Protein AF-0000000078276112 (afdb_homodimer)

Radius of gyration: 24.27 Å; Cα contacts (8 Å, |Δi|>4): 255; chains: 2; bounding box: 55×69×76 Å

Foldseek 3Di:
DPDPPPPPVVVVVVVVVVVVCCPVVVVLVPQDPVRNPPDQVPPDCCVNPVPVVVVVVVVVVVVVPDDDPDPVDDDDDPVVVDVVPDCLVVDDFPDAQVDTPDPDCPVVNVVQVVVFVVVCVVVVHDPVVDGDDPPDPDDVVVVVVVCVVPHDPPDDDDADDVVVVRD/DPDPPPPPVVVVVVVVVVVVCCPVVVVVVPQDPVRNPPDQVPPDCCVNPVPVVVVVVVVVVVVVPDDDPDPVDDDDDPVVVDVVPDCLVVDDFPDAQVDTPDPDCPVVNVVQVVVFVVVCVVVVHDPVVDGDDPPDPDDVVVVVVVCVVPHDPPDDDDADDVVVVRD

Secondary structure (DSSP, 8-state):
----GGGHHHHHHHHHHHHHHHHHHHHHHTS-HHHHHHHTTTS-HHHH-HHHHHHHHHHHHHHHT-----TT--PPPHHHHHHHTSGGGG----EETTEESSS--HHHHHHHHHHHHHHHHHTT--TTT-------SSHHHHHHHHHHHH--TT-------GGGT--/----GGGHHHHHHHHHHHHHHHHHHHHHTTS-HHHHHHHHTTS-HHHH-HHHHHHHHHHHHHHHT-----TT--PPPHHHHHHHTSGGGG----EETTEESSS--HHHHHHHHHHHHHHHHHTT--TTT-------SSHHHHHHHHHHHH--TT-------GGGT--

Nearest PDB structures (foldseek):
  8gkw-assembly1_B-2  TM=9.459E-01  e=9.663E-11  Homo sapiens
  1ls3-assembly1_D  TM=9.308E-01  e=9.663E-11  Oryctolagus cuniculus
  1ls3-assembly1_C  TM=9.435E-01  e=1.930E-10  Oryctolagus cuniculus
  8tqf-assembly1_A  TM=9.498E-01  e=3.853E-10  Glycine max
  8fju-assembly1_A  TM=9.420E-01  e=3.596E-10  Homo sapiens

InterPro domains:
  IPR015421 Pyridoxal phosphate-dependent transferase, major domain [G3DSA:3.40.640.10] (74-167)
  IPR015424 Pyridoxal phosphate-dependent transferase [SSF53383] (40-167)
  IPR039429 Serine hydroxymethyltransferase-like domain [PF00464] (45-166)
  IPR049943 Serine hydroxymethyltransferase-like [PTHR11680] (31-166)

pLDDT: mean 76.02, std 24.15, range [20.78, 98.62]

Structure (mmCIF, N/CA/C/O backbone):
data_AF-0000000078276112-model_v1
#
loop_
_entity.id
_entity.type
_entity.pdbx_description
1 polymer 'Serine hydroxymethyltransferase 1, mitochondrial'
#
loop_
_atom_site.group_PDB
_atom_site.id
_atom_site.type_symbol
_atom_site.label_atom_id
_atom_site.label_alt_id
_atom_site.label_comp_id
_atom_site.label_asym_id
_atom_site.label_entity_id
_atom_site.label_seq_id
_atom_site.pdbx_PDB_ins_code
_atom_site.Cartn_x
_atom_site.Cartn_y
_atom_site.Cartn_z
_atom_site.occupancy
_atom_site.B_iso_or_equiv
_atom_site.auth_seq_id
_atom_site.auth_comp_id
_atom_site.auth_asym_id
_atom_site.auth_atom_id
_atom_site.pdbx_PDB_model_num
ATOM 1 N N . MET A 1 1 ? 29.484 -45.875 11.367 1 21.7 1 MET A N 1
ATOM 2 C CA . MET A 1 1 ? 29.781 -45.125 10.156 1 21.7 1 MET A CA 1
ATOM 3 C C . MET A 1 1 ? 28.516 -44.562 9.523 1 21.7 1 MET A C 1
ATOM 5 O O . MET A 1 1 ? 27.797 -45.281 8.82 1 21.7 1 MET A O 1
ATOM 9 N N . ILE A 1 2 ? 27.672 -43.844 10.188 1 29.14 2 ILE A N 1
ATOM 10 C CA . ILE A 1 2 ? 26.359 -43.344 9.75 1 29.14 2 ILE A CA 1
ATOM 11 C C . ILE A 1 2 ? 26.531 -42.438 8.531 1 29.14 2 ILE A C 1
ATOM 13 O O . ILE A 1 2 ? 27.328 -41.5 8.562 1 29.14 2 ILE A O 1
ATOM 17 N N . LYS A 1 3 ? 26.156 -42.844 7.219 1 24.75 3 LYS A N 1
ATOM 18 C CA . LYS A 1 3 ? 26.359 -42.281 5.887 1 24.75 3 LYS A CA 1
ATOM 19 C C . LYS A 1 3 ? 25.781 -40.875 5.789 1 24.75 3 LYS A C 1
ATOM 21 O O . LYS A 1 3 ? 24.625 -40.656 6.145 1 24.75 3 LYS A O 1
ATOM 26 N N . ALA A 1 4 ? 26.531 -39.75 5.805 1 24.75 4 ALA A N 1
ATOM 27 C CA . ALA A 1 4 ? 26.469 -38.312 5.645 1 24.75 4 ALA A CA 1
ATOM 28 C C . ALA A 1 4 ? 25.844 -37.938 4.309 1 24.75 4 ALA A C 1
ATOM 30 O O . ALA A 1 4 ? 25.969 -36.812 3.85 1 24.75 4 ALA A O 1
ATOM 31 N N . ARG A 1 5 ? 25.219 -38.812 3.453 1 25.84 5 ARG A N 1
ATOM 32 C CA . ARG A 1 5 ? 24.938 -38.5 2.051 1 25.84 5 ARG A CA 1
ATOM 33 C C . ARG A 1 5 ? 23.844 -37.469 1.917 1 25.84 5 ARG A C 1
ATOM 35 O O . ARG A 1 5 ? 23.547 -37 0.812 1 25.84 5 ARG A O 1
ATOM 42 N N . ALA A 1 6 ? 22.906 -37.312 2.84 1 29.59 6 ALA A N 1
ATOM 43 C CA . ALA A 1 6 ? 21.688 -36.688 2.369 1 29.59 6 ALA A CA 1
ATOM 44 C C . ALA A 1 6 ? 21.891 -35.156 2.197 1 29.59 6 ALA A C 1
ATOM 46 O O . ALA A 1 6 ? 20.953 -34.438 1.868 1 29.59 6 ALA A O 1
ATOM 47 N N . GLY A 1 7 ? 23.016 -34.594 2.514 1 29.75 7 GLY A N 1
ATOM 48 C CA . GLY A 1 7 ? 23.172 -33.125 2.555 1 29.75 7 GLY A CA 1
ATOM 49 C C . GLY A 1 7 ? 23.172 -32.5 1.181 1 29.75 7 GLY A C 1
ATOM 50 O O . GLY A 1 7 ? 23.078 -31.281 1.059 1 29.75 7 GLY A O 1
ATOM 51 N N . ALA A 1 8 ? 23.672 -33.125 0.104 1 32.59 8 ALA A N 1
ATOM 52 C CA . ALA A 1 8 ? 24.047 -32.5 -1.158 1 32.59 8 ALA A CA 1
ATOM 53 C C . ALA A 1 8 ? 22.797 -32.125 -1.956 1 32.59 8 ALA A C 1
ATOM 55 O O . ALA A 1 8 ? 22.828 -31.156 -2.736 1 32.59 8 ALA A O 1
ATOM 56 N N . ARG A 1 9 ? 21.703 -32.844 -1.895 1 35.16 9 ARG A N 1
ATOM 57 C CA . ARG A 1 9 ? 20.609 -32.625 -2.852 1 35.16 9 ARG A CA 1
ATOM 58 C C . ARG A 1 9 ? 19.891 -31.312 -2.564 1 35.16 9 ARG A C 1
ATOM 60 O O . ARG A 1 9 ? 19.188 -30.781 -3.428 1 35.16 9 ARG A O 1
ATOM 67 N N . GLN A 1 10 ? 19.922 -30.844 -1.329 1 34.09 10 GLN A N 1
ATOM 68 C CA . GLN A 1 10 ? 19.094 -29.672 -1.074 1 34.09 10 GLN A CA 1
ATOM 69 C C . GLN A 1 10 ? 19.75 -28.406 -1.633 1 34.09 10 GLN A C 1
ATOM 71 O O . GLN A 1 10 ? 19.047 -27.453 -1.987 1 34.09 10 GLN A O 1
ATOM 76 N N . VAL A 1 11 ? 21.109 -28.359 -1.733 1 34.84 11 VAL A N 1
ATOM 77 C CA . VAL A 1 11 ? 21.75 -27.172 -2.258 1 34.84 11 VAL A CA 1
ATOM 78 C C . VAL A 1 11 ? 21.484 -27.047 -3.758 1 34.84 11 VAL A C 1
ATOM 80 O O . VAL A 1 11 ? 21.453 -25.953 -4.309 1 34.84 11 VAL A O 1
ATOM 83 N N . ASN A 1 12 ? 21.375 -28.188 -4.527 1 32.25 12 ASN A N 1
ATOM 84 C CA . ASN A 1 12 ? 21.25 -28.094 -5.977 1 32.25 12 ASN A CA 1
ATOM 85 C C . ASN A 1 12 ? 19.906 -27.516 -6.395 1 32.25 12 ASN A C 1
ATOM 87 O O . ASN A 1 12 ? 19.797 -26.891 -7.453 1 32.25 12 ASN A O 1
ATOM 91 N N . LYS A 1 13 ? 18.844 -27.766 -5.637 1 34.28 13 LYS A N 1
ATOM 92 C CA . LYS A 1 13 ? 17.516 -27.266 -6.031 1 34.28 13 LYS A CA 1
ATOM 93 C C . LYS A 1 13 ? 17.438 -25.75 -5.887 1 34.28 13 LYS A C 1
ATOM 95 O O . LYS A 1 13 ? 16.641 -25.109 -6.566 1 34.28 13 LYS A O 1
ATOM 100 N N . ALA A 1 14 ? 18.125 -25.156 -4.957 1 33.88 14 ALA A N 1
ATOM 101 C CA . ALA A 1 14 ? 18.141 -23.688 -4.867 1 33.88 14 ALA A CA 1
ATOM 102 C C . ALA A 1 14 ? 18.875 -23.078 -6.055 1 33.88 14 ALA A C 1
ATOM 104 O O . ALA A 1 14 ? 18.484 -22.016 -6.539 1 33.88 14 ALA A O 1
ATOM 105 N N . TYR A 1 15 ? 19.938 -23.703 -6.613 1 32.06 15 TYR A N 1
ATOM 106 C CA . TYR A 1 15 ? 20.672 -23.203 -7.766 1 32.06 15 TYR A CA 1
ATOM 107 C C . TYR A 1 15 ? 19.797 -23.203 -9.016 1 32.06 15 TYR A C 1
ATOM 109 O O . TYR A 1 15 ? 19.969 -22.375 -9.906 1 32.06 15 TYR A O 1
ATOM 117 N N . ASN A 1 16 ? 18.938 -24.203 -9.211 1 32.03 16 ASN A N 1
ATOM 118 C CA . ASN A 1 16 ? 18.125 -24.25 -10.422 1 32.03 16 ASN A CA 1
ATOM 119 C C . ASN A 1 16 ? 17.062 -23.156 -10.43 1 32.03 16 ASN A C 1
ATOM 121 O O . ASN A 1 16 ? 16.547 -22.797 -11.492 1 32.03 16 ASN A O 1
ATOM 125 N N . ALA A 1 17 ? 16.547 -22.734 -9.312 1 34.19 17 ALA A N 1
ATOM 126 C CA . ALA A 1 17 ? 15.641 -21.594 -9.289 1 34.19 17 ALA A CA 1
ATOM 127 C C . ALA A 1 17 ? 16.328 -20.328 -9.789 1 34.19 17 ALA A C 1
ATOM 129 O O . ALA A 1 17 ? 15.688 -19.469 -10.406 1 34.19 17 ALA A O 1
ATOM 130 N N . LEU A 1 18 ? 17.594 -20.188 -9.641 1 34.81 18 LEU A N 1
ATOM 131 C CA . LEU A 1 18 ? 18.328 -19.062 -10.227 1 34.81 18 LEU A CA 1
ATOM 132 C C . LEU A 1 18 ? 18.422 -19.203 -11.742 1 34.81 18 LEU A C 1
ATOM 134 O O . LEU A 1 18 ? 18.594 -18.219 -12.453 1 34.81 18 LEU A O 1
ATOM 138 N N . LYS A 1 19 ? 18.375 -20.422 -12.344 1 34.62 19 LYS A N 1
ATOM 139 C CA . LYS A 1 19 ? 18.438 -20.562 -13.797 1 34.62 19 LYS A CA 1
ATOM 140 C C . LYS A 1 19 ? 17.188 -19.969 -14.461 1 34.62 19 LYS A C 1
ATOM 142 O O . LYS A 1 19 ? 17.219 -19.625 -15.641 1 34.62 19 LYS A O 1
ATOM 147 N N . CYS A 1 20 ? 16.062 -20.109 -13.844 1 33.12 20 CYS A N 1
ATOM 148 C CA . CYS A 1 20 ? 14.922 -19.5 -14.508 1 33.12 20 CYS A CA 1
ATOM 149 C C . CYS A 1 20 ? 15.078 -17.984 -14.609 1 33.12 20 CYS A C 1
ATOM 151 O O . CYS A 1 20 ? 14.57 -17.375 -15.547 1 33.12 20 CYS A O 1
ATOM 153 N N . SER A 1 21 ? 15.688 -17.375 -13.617 1 35.97 21 SER A N 1
ATOM 154 C CA . SER A 1 21 ? 15.852 -15.938 -13.766 1 35.97 21 SER A CA 1
ATOM 155 C C . SER A 1 21 ? 16.859 -15.602 -14.859 1 35.97 21 SER A C 1
ATOM 157 O O . SER A 1 21 ? 16.797 -14.523 -15.461 1 35.97 21 SER A O 1
ATOM 159 N N . THR A 1 22 ? 17.75 -16.594 -15.219 1 32.41 22 THR A N 1
ATOM 160 C CA . THR A 1 22 ? 18.781 -16.266 -16.203 1 32.41 22 THR A CA 1
ATOM 161 C C . THR A 1 22 ? 18.219 -16.297 -17.609 1 32.41 22 THR A C 1
ATOM 163 O O . THR A 1 22 ? 18.625 -15.516 -18.469 1 32.41 22 THR A O 1
ATOM 166 N N . ARG A 1 23 ? 17.406 -17.328 -18 1 32.44 23 ARG A N 1
ATOM 167 C CA . ARG A 1 23 ? 17.078 -17.359 -19.422 1 32.44 23 ARG A CA 1
ATOM 168 C C . ARG A 1 23 ? 16.219 -16.172 -19.828 1 32.44 23 ARG A C 1
ATOM 170 O O . ARG A 1 23 ? 16.406 -15.578 -20.891 1 32.44 23 ARG A O 1
ATOM 177 N N . ARG A 1 24 ? 15.031 -16.016 -19.156 1 32.38 24 ARG A N 1
ATOM 178 C CA . ARG A 1 24 ? 14.242 -14.875 -19.625 1 32.38 24 ARG A CA 1
ATOM 179 C C . ARG A 1 24 ? 14.875 -13.555 -19.203 1 32.38 24 ARG A C 1
ATOM 181 O O . ARG A 1 24 ? 14.492 -12.492 -19.688 1 32.38 24 ARG A O 1
ATOM 188 N N . TYR A 1 25 ? 15.672 -13.547 -18.203 1 32.66 25 TYR A N 1
ATOM 189 C CA . TYR A 1 25 ? 16.484 -12.359 -17.969 1 32.66 25 TYR A CA 1
ATOM 190 C C . TYR A 1 25 ? 17.547 -12.18 -19.047 1 32.66 25 TYR A C 1
ATOM 192 O O . TYR A 1 25 ? 18.125 -11.102 -19.172 1 32.66 25 TYR A O 1
ATOM 200 N N . GLN A 1 26 ? 18.031 -13.227 -19.656 1 32.34 26 GLN A N 1
ATOM 201 C CA . GLN A 1 26 ? 18.984 -13.047 -20.734 1 32.34 26 GLN A CA 1
ATOM 202 C C . GLN A 1 26 ? 18.391 -12.219 -21.875 1 32.34 26 GLN A C 1
ATOM 204 O O . GLN A 1 26 ? 19.078 -11.422 -22.5 1 32.34 26 GLN A O 1
ATOM 209 N N . SER A 1 27 ? 17.141 -12.633 -22.344 1 33.88 27 SER A N 1
ATOM 210 C CA . SER A 1 27 ? 16.688 -11.883 -23.516 1 33.88 27 SER A CA 1
ATOM 211 C C . SER A 1 27 ? 16.469 -10.414 -23.172 1 33.88 27 SER A C 1
ATOM 213 O O . SER A 1 27 ? 16.641 -9.539 -24.016 1 33.88 27 SER A O 1
ATOM 215 N N . SER A 1 28 ? 15.859 -10.133 -21.938 1 35.22 28 SER A N 1
ATOM 216 C CA . SER A 1 28 ? 15.695 -8.703 -21.703 1 35.22 28 SER A CA 1
ATOM 217 C C . SER A 1 28 ? 17.016 -8.031 -21.359 1 35.22 28 SER A C 1
ATOM 219 O O . SER A 1 28 ? 17.094 -6.805 -21.281 1 35.22 28 SER A O 1
ATOM 221 N N . MET A 1 29 ? 17.984 -8.789 -21.016 1 35.31 29 MET A N 1
ATOM 222 C CA . MET A 1 29 ? 19.281 -8.172 -20.781 1 35.31 29 MET A CA 1
ATOM 223 C C . MET A 1 29 ? 19.859 -7.617 -22.062 1 35.31 29 MET A C 1
ATOM 225 O O . MET A 1 29 ? 20.906 -6.957 -22.047 1 35.31 29 MET A O 1
ATOM 229 N N . SER A 1 30 ? 19.562 -8.273 -23.125 1 36.41 30 SER A N 1
ATOM 230 C CA . SER A 1 30 ? 20.203 -7.754 -24.328 1 36.41 30 SER A CA 1
ATOM 231 C C . SER A 1 30 ? 19.625 -6.402 -24.719 1 36.41 30 SER A C 1
ATOM 233 O O . SER A 1 30 ? 19.891 -5.898 -25.812 1 36.41 30 SER A O 1
ATOM 235 N N . ALA A 1 31 ? 18.547 -6.027 -24.125 1 38 31 ALA A N 1
ATOM 236 C CA . ALA A 1 31 ? 18.125 -4.695 -24.562 1 38 31 ALA A CA 1
ATOM 237 C C . ALA A 1 31 ? 19.188 -3.65 -24.188 1 38 31 ALA A C 1
ATOM 239 O O . ALA A 1 31 ? 19.812 -3.742 -23.141 1 38 31 ALA A O 1
ATOM 240 N N . THR A 1 32 ? 19.766 -3.031 -25.109 1 43.72 32 THR A N 1
ATOM 241 C CA . THR A 1 32 ? 20.703 -1.935 -24.891 1 43.72 32 THR A CA 1
ATOM 242 C C . THR A 1 32 ? 20.203 -0.997 -23.797 1 43.72 32 THR A C 1
ATOM 244 O O . THR A 1 32 ? 18.984 -0.903 -23.562 1 43.72 32 THR A O 1
ATOM 247 N N . PRO A 1 33 ? 21.016 -0.518 -22.875 1 44.03 33 PRO A N 1
ATOM 248 C CA . PRO A 1 33 ? 20.609 0.461 -21.859 1 44.03 33 PRO A CA 1
ATOM 249 C C . PRO A 1 33 ? 19.531 1.412 -22.359 1 44.03 33 PRO A C 1
ATOM 251 O O . PRO A 1 33 ? 18.656 1.814 -21.594 1 44.03 33 PRO A O 1
ATOM 254 N N . LYS A 1 34 ? 19.719 1.8 -23.562 1 47.78 34 LYS A N 1
ATOM 255 C CA . LYS A 1 34 ? 18.781 2.742 -24.172 1 47.78 34 LYS A CA 1
ATOM 256 C C . LYS A 1 34 ? 17.406 2.117 -24.344 1 47.78 34 LYS A C 1
ATOM 258 O O . LYS A 1 34 ? 16.375 2.797 -24.188 1 47.78 34 LYS A O 1
ATOM 263 N N . GLN A 1 35 ? 17.344 0.959 -24.797 1 45.78 35 GLN A N 1
ATOM 264 C CA . GLN A 1 35 ? 16.109 0.235 -25.078 1 45.78 35 GLN A CA 1
ATOM 265 C C . GLN A 1 35 ? 15.383 -0.151 -23.797 1 45.78 35 GLN A C 1
ATOM 267 O O . GLN A 1 35 ? 14.156 -0.172 -23.75 1 45.78 35 GLN A O 1
ATOM 272 N N . LEU A 1 36 ? 16.062 -0.733 -22.859 1 48.41 36 LEU A N 1
ATOM 273 C CA . LEU A 1 36 ? 15.508 -1.045 -21.547 1 48.41 36 LEU A CA 1
ATOM 274 C C . LEU A 1 36 ? 14.82 0.174 -20.938 1 48.41 36 LEU A C 1
ATOM 276 O O . LEU A 1 36 ? 13.805 0.043 -20.266 1 48.41 36 LEU A O 1
ATOM 280 N N . GLU A 1 37 ? 15.539 1.415 -21.094 1 52.47 37 GLU A N 1
ATOM 281 C CA . GLU A 1 37 ? 15.094 2.658 -20.469 1 52.47 37 GLU A CA 1
ATOM 282 C C . GLU A 1 37 ? 13.773 3.135 -21.062 1 52.47 37 GLU A C 1
ATOM 284 O O . GLU A 1 37 ? 12.883 3.57 -20.328 1 52.47 37 GLU A O 1
ATOM 289 N N . GLU A 1 38 ? 13.797 3.191 -22.469 1 57.91 38 GLU A N 1
ATOM 290 C CA . GLU A 1 38 ? 12.75 4.004 -23.078 1 57.91 38 GLU A CA 1
ATOM 291 C C . GLU A 1 38 ? 11.383 3.342 -22.922 1 57.91 38 GLU A C 1
ATOM 293 O O . GLU A 1 38 ? 10.375 4.023 -22.734 1 57.91 38 GLU A O 1
ATOM 298 N N . GLY A 1 39 ? 11.312 1.94 -22.734 1 68.44 39 GLY A N 1
ATOM 299 C CA . GLY A 1 39 ? 9.938 1.47 -22.828 1 68.44 39 GLY A CA 1
ATOM 300 C C . GLY A 1 39 ? 9.43 0.836 -21.547 1 68.44 39 GLY A C 1
ATOM 301 O O . GLY A 1 39 ? 8.367 1.205 -21.047 1 68.44 39 GLY A O 1
ATOM 302 N N . LEU A 1 40 ? 10.258 0.152 -20.828 1 74.25 40 LEU A N 1
ATOM 303 C CA . LEU A 1 40 ? 9.773 -0.635 -19.703 1 74.25 40 LEU A CA 1
ATOM 304 C C . LEU A 1 40 ? 9.422 0.266 -18.531 1 74.25 40 LEU A C 1
ATOM 306 O O . LEU A 1 40 ? 8.398 0.061 -17.875 1 74.25 40 LEU A O 1
ATOM 310 N N . LEU A 1 41 ? 10.195 1.279 -18.375 1 84.81 41 LEU A N 1
ATOM 311 C CA . LEU A 1 41 ? 9.984 2.135 -17.219 1 84.81 41 LEU A CA 1
ATOM 312 C C . LEU A 1 41 ? 8.977 3.238 -17.531 1 84.81 41 LEU A C 1
ATOM 314 O O . LEU A 1 41 ? 8.352 3.789 -16.625 1 84.81 41 LEU A O 1
ATOM 318 N N . THR A 1 42 ? 8.797 3.398 -18.844 1 90 42 THR A N 1
ATOM 319 C CA . THR A 1 42 ? 8.023 4.59 -19.172 1 90 42 THR A CA 1
ATOM 320 C C . THR A 1 42 ? 6.695 4.211 -19.828 1 90 42 THR A C 1
ATOM 322 O O . THR A 1 42 ? 5.789 5.039 -19.922 1 90 42 THR A O 1
ATOM 325 N N . ASN A 1 43 ? 6.57 2.982 -20.219 1 93.5 43 ASN A N 1
ATOM 326 C CA . ASN A 1 43 ? 5.332 2.564 -20.875 1 93.5 43 ASN A CA 1
ATOM 327 C C . ASN A 1 43 ? 4.148 2.615 -19.906 1 93.5 43 ASN A C 1
ATOM 329 O O . ASN A 1 43 ? 4.281 2.254 -18.734 1 93.5 43 ASN A O 1
ATOM 333 N N . PRO A 1 44 ? 3.037 3.123 -20.484 1 95.94 44 PRO A N 1
ATOM 334 C CA . PRO A 1 44 ? 1.83 3.029 -19.656 1 95.94 44 PRO A CA 1
ATOM 335 C C . PRO A 1 44 ? 1.389 1.589 -19.422 1 95.94 44 PRO A C 1
ATOM 337 O O . PRO A 1 44 ? 1.798 0.684 -20.156 1 95.94 44 PRO A O 1
ATOM 340 N N . LEU A 1 45 ? 0.566 1.408 -18.438 1 96.44 45 LEU A N 1
ATOM 341 C CA . LEU A 1 45 ? 0.114 0.083 -18.031 1 96.44 45 LEU A CA 1
ATOM 342 C C . LEU A 1 45 ? -0.579 -0.635 -19.188 1 96.44 45 LEU A C 1
ATOM 344 O O . LEU A 1 45 ? -0.353 -1.827 -19.406 1 96.44 45 LEU A O 1
ATOM 348 N N . GLU A 1 46 ? -1.414 0.097 -19.938 1 97.5 46 GLU A N 1
ATOM 349 C CA . GLU A 1 46 ? -2.17 -0.479 -21.047 1 97.5 46 GLU A CA 1
ATOM 350 C C . GLU A 1 46 ? -1.243 -1.157 -22.047 1 97.5 46 GLU A C 1
ATOM 352 O O . GLU A 1 46 ? -1.572 -2.215 -22.594 1 97.5 46 GLU A O 1
ATOM 357 N N . LYS A 1 47 ? -0.111 -0.56 -22.25 1 96.19 47 LYS A N 1
ATOM 358 C CA . LYS A 1 47 ? 0.854 -1.087 -23.203 1 96.19 47 LYS A CA 1
ATOM 359 C C . LYS A 1 47 ? 1.763 -2.127 -22.562 1 96.19 47 LYS A C 1
ATOM 361 O O . LYS A 1 47 ? 2.035 -3.176 -23.156 1 96.19 47 LYS A O 1
ATOM 366 N N . GLU A 1 48 ? 2.24 -1.903 -21.344 1 95.12 48 GLU A N 1
ATOM 367 C CA . GLU A 1 48 ? 3.219 -2.748 -20.656 1 95.12 48 GLU A CA 1
ATOM 368 C C . GLU A 1 48 ? 2.594 -4.066 -20.219 1 95.12 48 GLU A C 1
ATOM 370 O O . GLU A 1 48 ? 3.234 -5.117 -20.281 1 95.12 48 GLU A O 1
ATOM 375 N N . ASP A 1 49 ? 1.406 -4.004 -19.75 1 96.5 49 ASP A N 1
ATOM 376 C CA . ASP A 1 49 ? 0.694 -5.16 -19.219 1 96.5 49 ASP A CA 1
ATOM 377 C C . ASP A 1 49 ? -0.805 -5.059 -19.484 1 96.5 49 ASP A C 1
ATOM 379 O O . ASP A 1 49 ? -1.587 -4.77 -18.578 1 96.5 49 ASP A O 1
ATOM 383 N N . PRO A 1 50 ? -1.211 -5.41 -20.672 1 97.88 50 PRO A N 1
ATOM 384 C CA . PRO A 1 50 ? -2.617 -5.273 -21.047 1 97.88 50 PRO A CA 1
ATOM 385 C C . PRO A 1 50 ? -3.545 -6.16 -20.219 1 97.88 50 PRO A C 1
ATOM 387 O O . PRO A 1 50 ? -4.707 -5.809 -20 1 97.88 50 PRO A O 1
ATOM 390 N N . GLU A 1 51 ? -3.061 -7.258 -19.75 1 98.12 51 GLU A N 1
ATOM 391 C CA . GLU A 1 51 ? -3.895 -8.156 -18.953 1 98.12 51 GLU A CA 1
ATOM 392 C C . GLU A 1 51 ? -4.285 -7.516 -17.625 1 98.12 51 GLU A C 1
ATOM 394 O O . GLU A 1 51 ? -5.465 -7.48 -17.266 1 98.12 51 GLU A O 1
ATOM 399 N N . ILE A 1 52 ? -3.277 -6.984 -16.938 1 98 52 ILE A N 1
ATOM 400 C CA . ILE A 1 52 ? -3.564 -6.293 -15.688 1 98 52 ILE A CA 1
ATOM 401 C C . ILE A 1 52 ? -4.406 -5.047 -15.969 1 98 52 ILE A C 1
ATOM 403 O O . ILE A 1 52 ? -5.332 -4.738 -15.219 1 98 52 ILE A O 1
ATOM 407 N N . PHE A 1 53 ? -4.086 -4.379 -17.047 1 98.25 53 PHE A N 1
ATOM 408 C CA . PHE A 1 53 ? -4.859 -3.201 -17.422 1 98.25 53 PHE A CA 1
ATOM 409 C C . PHE A 1 53 ? -6.332 -3.553 -17.609 1 98.25 53 PHE A C 1
ATOM 411 O O . PHE A 1 53 ? -7.207 -2.854 -17.094 1 98.25 53 PHE A O 1
ATOM 418 N N . ASN A 1 54 ? -6.566 -4.621 -18.25 1 98.62 54 ASN A N 1
ATOM 419 C CA . ASN A 1 54 ? -7.941 -5.047 -18.5 1 98.62 54 ASN A CA 1
ATOM 420 C C . ASN A 1 54 ? -8.648 -5.43 -17.203 1 98.62 54 ASN A C 1
ATOM 422 O O . ASN A 1 54 ? -9.828 -5.133 -17.031 1 98.62 54 ASN A O 1
ATOM 426 N N . ILE A 1 55 ? -7.996 -6.094 -16.344 1 98.5 55 ILE A N 1
ATOM 427 C CA . ILE A 1 55 ? -8.562 -6.453 -15.047 1 98.5 55 ILE A CA 1
ATOM 428 C C . ILE A 1 55 ? -8.992 -5.195 -14.305 1 98.5 55 ILE A C 1
ATOM 430 O O . ILE A 1 55 ? -10.102 -5.133 -13.766 1 98.5 55 ILE A O 1
ATOM 434 N N . ILE A 1 56 ? -8.133 -4.223 -14.297 1 97.81 56 ILE A N 1
ATOM 435 C CA . ILE A 1 56 ? -8.414 -2.973 -13.602 1 97.81 56 ILE A CA 1
ATOM 436 C C . ILE A 1 56 ? -9.609 -2.279 -14.242 1 97.81 56 ILE A C 1
ATOM 438 O O . ILE A 1 56 ? -10.484 -1.759 -13.547 1 97.81 56 ILE A O 1
ATOM 442 N N . GLU A 1 57 ? -9.656 -2.299 -15.562 1 98 57 GLU A N 1
ATOM 443 C CA . GLU A 1 57 ? -10.766 -1.663 -16.266 1 98 57 GLU A CA 1
ATOM 444 C C . GLU A 1 57 ? -12.086 -2.363 -15.953 1 98 57 GLU A C 1
ATOM 446 O O . GLU A 1 57 ? -13.125 -1.714 -15.828 1 98 57 GLU A O 1
ATOM 451 N N . HIS A 1 58 ? -12.055 -3.592 -15.875 1 97.88 58 HIS A N 1
ATOM 452 C CA . HIS A 1 58 ? -13.266 -4.324 -15.531 1 97.88 58 HIS A CA 1
ATOM 453 C C . HIS A 1 58 ? -13.703 -4.035 -14.094 1 97.88 58 HIS A C 1
ATOM 455 O O . HIS A 1 58 ? -14.898 -3.93 -13.812 1 97.88 58 HIS A O 1
ATOM 461 N N . GLU A 1 59 ? -12.75 -3.951 -13.188 1 96.06 59 GLU A N 1
ATOM 462 C CA . GLU A 1 59 ? -13.078 -3.57 -11.82 1 96.06 59 GLU A CA 1
ATOM 463 C C . GLU A 1 59 ? -13.656 -2.158 -11.766 1 96.06 59 GLU A C 1
ATOM 465 O O . GLU A 1 59 ? -14.594 -1.894 -11.008 1 96.06 59 GLU A O 1
ATOM 470 N N . LYS A 1 60 ? -13.062 -1.284 -12.562 1 95.31 60 LYS A N 1
ATOM 471 C CA . LYS A 1 60 ? -13.594 0.073 -12.656 1 95.31 60 LYS A CA 1
ATOM 472 C C . LYS A 1 60 ? -15.055 0.062 -13.094 1 95.31 60 LYS A C 1
ATOM 474 O O . LYS A 1 60 ? -15.891 0.748 -12.508 1 95.31 60 LYS A O 1
ATOM 479 N N . LYS A 1 61 ? -15.305 -0.711 -14.086 1 95.81 61 LYS A N 1
ATOM 480 C CA . LYS A 1 61 ? -16.672 -0.832 -14.586 1 95.81 61 LYS A CA 1
ATOM 481 C C . LYS A 1 61 ? -17.609 -1.395 -13.516 1 95.81 61 LYS A C 1
ATOM 483 O O . LYS A 1 61 ? -18.719 -0.894 -13.328 1 95.81 61 LYS A O 1
ATOM 488 N N . ARG A 1 62 ? -17.156 -2.379 -12.852 1 94.19 62 ARG A N 1
ATOM 489 C CA . ARG A 1 62 ? -17.969 -2.975 -11.797 1 94.19 62 ARG A CA 1
ATOM 490 C C . ARG A 1 62 ? -18.312 -1.944 -10.727 1 94.19 62 ARG A C 1
ATOM 492 O O . ARG A 1 62 ? -19.469 -1.851 -10.297 1 94.19 62 ARG A O 1
ATOM 499 N N . GLN A 1 63 ? -17.297 -1.206 -10.32 1 91.06 63 GLN A N 1
ATOM 500 C CA . GLN A 1 63 ? -17.516 -0.209 -9.281 1 91.06 63 GLN A CA 1
ATOM 501 C C . GLN A 1 63 ? -18.453 0.89 -9.75 1 91.06 63 GLN A C 1
ATOM 503 O O . GLN A 1 63 ? -19.297 1.377 -8.984 1 91.06 63 GLN A O 1
ATOM 508 N N . LEU A 1 64 ? -18.391 1.24 -10.992 1 89.81 64 LEU A N 1
ATOM 509 C CA . LEU A 1 64 ? -19.234 2.291 -11.555 1 89.81 64 LEU A CA 1
ATOM 510 C C . LEU A 1 64 ? -20.672 1.816 -11.688 1 89.81 64 LEU A C 1
ATOM 512 O O . LEU A 1 64 ? -21.609 2.605 -11.523 1 89.81 64 LEU A O 1
ATOM 516 N N . GLU A 1 65 ? -20.797 0.57 -11.844 1 91.94 65 GLU A N 1
ATOM 517 C CA . GLU A 1 65 ? -22.125 0.039 -12.133 1 91.94 65 GLU A CA 1
ATOM 518 C C . GLU A 1 65 ? -22.719 -0.662 -10.906 1 91.94 65 GLU A C 1
ATOM 520 O O . GLU A 1 65 ? -23.672 -1.433 -11.031 1 91.94 65 GLU A O 1
ATOM 525 N N . SER A 1 66 ? -22.062 -0.467 -9.812 1 88.31 66 SER A N 1
ATOM 526 C CA . SER A 1 66 ? -22.562 -1.105 -8.594 1 88.31 66 SER A CA 1
ATOM 527 C C . SER A 1 66 ? -22.641 -0.111 -7.441 1 88.31 66 SER A C 1
ATOM 529 O O . SER A 1 66 ? -21.953 0.916 -7.453 1 88.31 66 SER A O 1
ATOM 531 N N . ILE A 1 67 ? -23.578 -0.38 -6.598 1 83.12 67 ILE A N 1
ATOM 532 C CA . ILE A 1 67 ? -23.641 0.342 -5.332 1 83.12 67 ILE A CA 1
ATOM 533 C C . ILE A 1 67 ? -23.062 -0.52 -4.215 1 83.12 67 ILE A C 1
ATOM 535 O O . ILE A 1 67 ? -23.516 -1.643 -3.986 1 83.12 67 ILE A O 1
ATOM 539 N N . VAL A 1 68 ? -22 -0.049 -3.764 1 77.44 68 VAL A N 1
ATOM 540 C CA . VAL A 1 68 ? -21.344 -0.79 -2.693 1 77.44 68 VAL A CA 1
ATOM 541 C C . VAL A 1 68 ? -21.969 -0.42 -1.349 1 77.44 68 VAL A C 1
ATOM 543 O O . VAL A 1 68 ? -22.016 0.756 -0.983 1 77.44 68 VAL A O 1
ATOM 546 N N . LEU A 1 69 ? -22.391 -1.416 -0.618 1 79.38 69 LEU A N 1
ATOM 547 C CA . LEU A 1 69 ? -23.094 -1.17 0.64 1 79.38 69 LEU A CA 1
ATOM 548 C C . LEU A 1 69 ? -22.25 -1.615 1.827 1 79.38 69 LEU A C 1
ATOM 550 O O . LEU A 1 69 ? -22.75 -1.724 2.947 1 79.38 69 LEU A O 1
ATOM 554 N N . ILE A 1 70 ? -21.031 -1.921 1.513 1 73.81 70 ILE A N 1
ATOM 555 C CA . ILE A 1 70 ? -20.125 -2.256 2.604 1 73.81 70 ILE A CA 1
ATOM 556 C C . ILE A 1 70 ? -19.672 -0.98 3.305 1 73.81 70 ILE A C 1
ATOM 558 O O . ILE A 1 70 ? -19.031 -0.122 2.691 1 73.81 70 ILE A O 1
ATOM 562 N N . ALA A 1 71 ? -19.984 -0.817 4.594 1 71.81 71 ALA A N 1
ATOM 563 C CA . ALA A 1 71 ? -19.781 0.414 5.355 1 71.81 71 ALA A CA 1
ATOM 564 C C . ALA A 1 71 ? -18.312 0.801 5.402 1 71.81 71 ALA A C 1
ATOM 566 O O . ALA A 1 71 ? -17.969 1.987 5.418 1 71.81 71 ALA A O 1
ATOM 567 N N . SER A 1 72 ? -17.422 -0.221 5.367 1 69.19 72 SER A N 1
ATOM 568 C CA . SER A 1 72 ? -16 0.064 5.535 1 69.19 72 SER A CA 1
ATOM 569 C C . SER A 1 72 ? -15.336 0.387 4.199 1 69.19 72 SER A C 1
ATOM 571 O O . SER A 1 72 ? -14.156 0.743 4.152 1 69.19 72 SER A O 1
ATOM 573 N N . GLU A 1 73 ? -16.109 0.287 3.137 1 76.81 73 GLU A N 1
ATOM 574 C CA . GLU A 1 73 ? -15.555 0.58 1.821 1 76.81 73 GLU A CA 1
ATOM 575 C C . GLU A 1 73 ? -16.125 1.875 1.253 1 76.81 73 GLU A C 1
ATOM 577 O O . GLU A 1 73 ? -17.328 2.15 1.402 1 76.81 73 GLU A O 1
ATOM 582 N N . ASN A 1 74 ? -15.188 2.748 0.863 1 76.69 74 ASN A N 1
ATOM 583 C CA . ASN A 1 74 ? -15.586 3.963 0.162 1 76.69 74 ASN A CA 1
ATOM 584 C C . ASN A 1 74 ? -14.695 4.23 -1.048 1 76.69 74 ASN A C 1
ATOM 586 O O . ASN A 1 74 ? -13.586 3.699 -1.139 1 76.69 74 ASN A O 1
ATOM 590 N N . TYR A 1 75 ? -15.32 4.953 -2.031 1 83.5 75 TYR A N 1
ATOM 591 C CA . TYR A 1 75 ? -14.516 5.375 -3.176 1 83.5 75 TYR A CA 1
ATOM 592 C C . TYR A 1 75 ? -13.578 6.508 -2.795 1 83.5 75 TYR A C 1
ATOM 594 O O . TYR A 1 75 ? -13.969 7.441 -2.09 1 83.5 75 TYR A O 1
ATOM 602 N N . THR A 1 76 ? -12.43 6.234 -3.176 1 87.62 76 THR A N 1
ATOM 603 C CA . THR A 1 76 ? -11.492 7.316 -2.896 1 87.62 76 THR A CA 1
ATOM 604 C C . THR A 1 76 ? -11.484 8.328 -4.035 1 87.62 76 THR A C 1
ATOM 606 O O . THR A 1 76 ? -12.125 8.125 -5.066 1 87.62 76 THR A O 1
ATOM 609 N N . SER A 1 77 ? -10.852 9.5 -3.832 1 91.44 77 SER A N 1
ATOM 610 C CA . SER A 1 77 ? -10.797 10.594 -4.797 1 91.44 77 SER A CA 1
ATOM 611 C C . SER A 1 77 ? -9.672 10.383 -5.805 1 91.44 77 SER A C 1
ATOM 613 O O . SER A 1 77 ? -8.742 9.617 -5.555 1 91.44 77 SER A O 1
ATOM 615 N N . LYS A 1 78 ? -9.805 10.969 -6.914 1 92.75 78 LYS A N 1
ATOM 616 C CA . LYS A 1 78 ? -8.75 10.984 -7.918 1 92.75 78 LYS A CA 1
ATOM 617 C C . LYS A 1 78 ? -7.434 11.477 -7.324 1 92.75 78 LYS A C 1
ATOM 619 O O . LYS A 1 78 ? -6.367 10.93 -7.617 1 92.75 78 LYS A O 1
ATOM 624 N N . ALA A 1 79 ? -7.484 12.477 -6.512 1 95.25 79 ALA A N 1
ATOM 625 C CA . ALA A 1 79 ? -6.293 13.039 -5.875 1 95.25 79 ALA A CA 1
ATOM 626 C C . ALA A 1 79 ? -5.57 11.984 -5.039 1 95.25 79 ALA A C 1
ATOM 628 O O . ALA A 1 79 ? -4.34 11.883 -5.09 1 95.25 79 ALA A O 1
ATOM 629 N N . VAL A 1 80 ? -6.332 11.18 -4.316 1 94.69 80 VAL A N 1
ATOM 630 C CA . VAL A 1 80 ? -5.746 10.141 -3.475 1 94.69 80 VAL A CA 1
ATOM 631 C C . VAL A 1 80 ? -5.098 9.07 -4.348 1 94.69 80 VAL A C 1
ATOM 633 O O . VAL A 1 80 ? -3.984 8.617 -4.066 1 94.69 80 VAL A O 1
ATOM 636 N N . MET A 1 81 ? -5.723 8.727 -5.402 1 94.5 81 MET A N 1
ATOM 637 C CA . MET A 1 81 ? -5.172 7.719 -6.305 1 94.5 81 MET A CA 1
ATOM 638 C C . MET A 1 81 ? -3.877 8.211 -6.945 1 94.5 81 MET A C 1
ATOM 640 O O . MET A 1 81 ? -2.926 7.445 -7.102 1 94.5 81 MET A O 1
ATOM 644 N N . GLN A 1 82 ? -3.883 9.5 -7.27 1 95.75 82 GLN A N 1
ATOM 645 C CA . GLN A 1 82 ? -2.674 10.086 -7.84 1 95.75 82 GLN A CA 1
ATOM 646 C C . GLN A 1 82 ? -1.533 10.086 -6.824 1 95.75 82 GLN A C 1
ATOM 648 O O . GLN A 1 82 ? -0.381 9.828 -7.18 1 95.75 82 GLN A O 1
ATOM 653 N N . ALA A 1 83 ? -1.844 10.359 -5.598 1 96.38 83 ALA A N 1
ATOM 654 C CA . ALA A 1 83 ? -0.822 10.352 -4.555 1 96.38 83 ALA A CA 1
ATOM 655 C C . ALA A 1 83 ? -0.281 8.938 -4.332 1 96.38 83 ALA A C 1
ATOM 657 O O . ALA A 1 83 ? 0.928 8.75 -4.188 1 96.38 83 ALA A O 1
ATOM 658 N N . LEU A 1 84 ? -1.181 7.961 -4.391 1 94.25 84 LEU A N 1
ATOM 659 C CA . LEU A 1 84 ? -0.8 6.57 -4.18 1 94.25 84 LEU A CA 1
ATOM 660 C C . LEU A 1 84 ? 0.093 6.07 -5.312 1 94.25 84 LEU A C 1
ATOM 662 O O . LEU A 1 84 ? 1.04 5.316 -5.074 1 94.25 84 LEU A O 1
ATOM 666 N N . GLY A 1 85 ? -0.232 6.43 -6.453 1 94.62 85 GLY A N 1
ATOM 667 C CA . GLY A 1 85 ? 0.542 6.004 -7.609 1 94.62 85 GLY A CA 1
ATOM 668 C C . GLY A 1 85 ? 1.686 6.941 -7.941 1 94.62 85 GLY A C 1
ATOM 669 O O . GLY A 1 85 ? 2.031 7.121 -9.109 1 94.62 85 GLY A O 1
ATOM 670 N N . SER A 1 86 ? 2.287 7.59 -6.961 1 94.88 86 SER A N 1
ATOM 671 C CA . SER A 1 86 ? 3.35 8.562 -7.18 1 94.88 86 SER A CA 1
ATOM 672 C C . SER A 1 86 ? 4.719 7.973 -6.863 1 94.88 86 SER A C 1
ATOM 674 O O . SER A 1 86 ? 4.816 6.836 -6.391 1 94.88 86 SER A O 1
ATOM 676 N N . VAL A 1 87 ? 5.742 8.797 -7.074 1 93.75 87 VAL A N 1
ATOM 677 C CA . VAL A 1 87 ? 7.133 8.398 -6.895 1 93.75 87 VAL A CA 1
ATOM 678 C C . VAL A 1 87 ? 7.418 8.156 -5.414 1 93.75 87 VAL A C 1
ATOM 680 O O . VAL A 1 87 ? 8.461 7.598 -5.059 1 93.75 87 VAL A O 1
ATOM 683 N N . MET A 1 88 ? 6.508 8.5 -4.559 1 93.19 88 MET A N 1
ATOM 684 C CA . MET A 1 88 ? 6.703 8.289 -3.125 1 93.19 88 MET A CA 1
ATOM 685 C C . MET A 1 88 ? 6.84 6.805 -2.811 1 93.19 88 MET A C 1
ATOM 687 O O . MET A 1 88 ? 7.422 6.434 -1.791 1 93.19 88 MET A O 1
ATOM 691 N N . GLN A 1 89 ? 6.352 5.988 -3.717 1 89.19 89 GLN A N 1
ATOM 692 C CA . GLN A 1 89 ? 6.367 4.547 -3.51 1 89.19 89 GLN A CA 1
ATOM 693 C C . GLN A 1 89 ? 7.77 3.975 -3.709 1 89.19 89 GLN A C 1
ATOM 695 O O . GLN A 1 89 ? 8.047 2.84 -3.318 1 89.19 89 GLN A O 1
ATOM 700 N N . ASN A 1 90 ?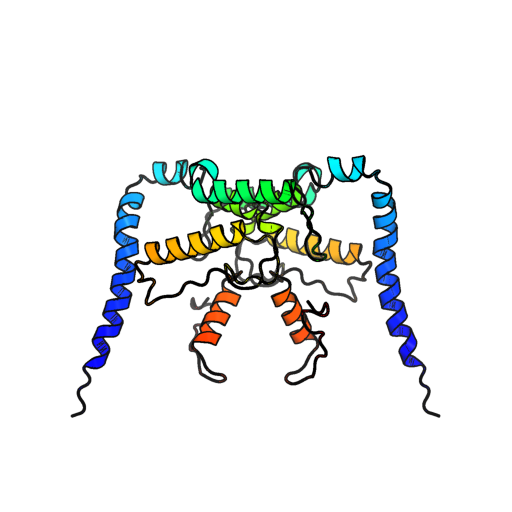 8.625 4.738 -4.277 1 88.25 90 ASN A N 1
ATOM 701 C CA . ASN A 1 90 ? 9.969 4.262 -4.586 1 88.25 90 ASN A CA 1
ATOM 702 C C . ASN A 1 90 ? 10.875 4.293 -3.352 1 88.25 90 ASN A C 1
ATOM 704 O O . ASN A 1 90 ? 11.977 3.744 -3.371 1 88.25 90 ASN A O 1
ATOM 708 N N . LYS A 1 91 ? 10.398 4.887 -2.287 1 86.81 91 LYS A N 1
ATOM 709 C CA . LYS A 1 91 ? 11.258 5.109 -1.127 1 86.81 91 LYS A CA 1
ATOM 710 C C . LYS A 1 91 ? 10.852 4.215 0.04 1 86.81 91 LYS A C 1
ATOM 712 O O . LYS A 1 91 ? 9.656 4.07 0.334 1 86.81 91 LYS A O 1
ATOM 717 N N . TYR A 1 92 ? 11.844 3.559 0.544 1 80.81 92 TYR A N 1
ATOM 718 C CA . TYR A 1 92 ? 11.703 2.863 1.818 1 80.81 92 TYR A CA 1
ATOM 719 C C . TYR A 1 92 ? 12.078 3.775 2.98 1 80.81 92 TYR A C 1
ATOM 721 O O . TYR A 1 92 ? 13.219 4.23 3.076 1 80.81 92 TYR A O 1
ATOM 729 N N . SER A 1 93 ? 11.102 4.035 3.801 1 86.25 93 SER A N 1
ATOM 730 C CA . SER A 1 93 ? 11.328 5.012 4.859 1 86.25 93 SER A CA 1
ATOM 731 C C . SER A 1 93 ? 11.148 4.383 6.238 1 86.25 93 SER A C 1
ATOM 733 O O . SER A 1 93 ? 10.102 4.539 6.871 1 86.25 93 SER A O 1
ATOM 735 N N . GLU A 1 94 ? 12.164 3.701 6.695 1 84.31 94 GLU A N 1
ATOM 736 C CA . GLU A 1 94 ? 12.148 3.117 8.031 1 84.31 94 GLU A CA 1
ATOM 737 C C . GLU A 1 94 ? 12.555 4.141 9.086 1 84.31 94 GLU A C 1
ATOM 739 O O . GLU A 1 94 ? 13.445 4.961 8.859 1 84.31 94 GLU A O 1
ATOM 744 N N . GLY A 1 95 ? 11.867 3.98 10.219 1 88.38 95 GLY A N 1
ATOM 745 C CA . GLY A 1 95 ? 12.094 4.965 11.258 1 88.38 95 GLY A CA 1
ATOM 746 C C . GLY A 1 95 ? 11.062 6.078 11.266 1 88.38 95 GLY A C 1
ATOM 747 O O . GLY A 1 95 ? 10.086 6.027 10.523 1 88.38 95 GLY A O 1
ATOM 748 N N . TYR A 1 96 ? 11.32 7.051 12.156 1 91.81 96 TYR A N 1
ATOM 749 C CA . TYR A 1 96 ? 10.414 8.188 12.266 1 91.81 96 TYR A CA 1
ATOM 750 C C . TYR A 1 96 ? 10.984 9.414 11.555 1 91.81 96 TYR A C 1
ATOM 752 O O . TYR A 1 96 ? 12.18 9.461 11.25 1 91.81 96 TYR A O 1
ATOM 760 N N . PRO A 1 97 ? 10.062 10.352 11.211 1 94.25 97 PRO A N 1
ATOM 761 C CA . PRO A 1 97 ? 10.57 11.562 10.555 1 94.25 97 PRO A CA 1
ATOM 762 C C . PRO A 1 97 ? 11.766 12.172 11.289 1 94.25 97 PRO A C 1
ATOM 764 O O . PRO A 1 97 ? 11.75 12.273 12.516 1 94.25 97 PRO A O 1
ATOM 767 N N . ASN A 1 98 ? 12.773 12.5 10.547 1 92.94 98 ASN A N 1
ATOM 768 C CA . ASN A 1 98 ? 14.016 13.102 11.031 1 92.94 98 ASN A CA 1
ATOM 769 C C . ASN A 1 98 ? 14.891 12.078 11.75 1 92.94 98 ASN A C 1
ATOM 771 O O . ASN A 1 98 ? 15.891 12.438 12.375 1 92.94 98 ASN A O 1
ATOM 775 N N . ALA A 1 99 ? 14.516 10.844 11.789 1 91.44 99 ALA A N 1
ATOM 776 C CA . ALA A 1 99 ? 15.289 9.75 12.375 1 91.44 99 ALA A CA 1
ATOM 777 C C . ALA A 1 99 ? 15.172 8.477 11.531 1 91.44 99 ALA A C 1
ATOM 779 O O . ALA A 1 99 ? 14.852 7.41 12.047 1 91.44 99 ALA A O 1
ATOM 780 N N . ARG A 1 100 ? 15.453 8.719 10.312 1 89.81 100 ARG A N 1
ATOM 781 C CA . ARG A 1 100 ? 15.336 7.625 9.359 1 89.81 100 ARG A CA 1
ATOM 782 C C . ARG A 1 100 ? 16.625 6.812 9.289 1 89.81 100 ARG A C 1
ATOM 784 O O . ARG A 1 100 ? 17.719 7.355 9.484 1 89.81 100 ARG A O 1
ATOM 791 N N . TYR A 1 101 ? 16.438 5.625 8.891 1 81.12 101 TYR A N 1
ATOM 792 C CA . TYR A 1 101 ? 17.578 4.742 8.758 1 81.12 101 TYR A CA 1
ATOM 793 C C . TYR A 1 101 ? 18.281 4.945 7.418 1 81.12 101 TYR A C 1
ATOM 795 O O . TYR A 1 101 ? 19.469 4.68 7.281 1 81.12 101 TYR A O 1
ATOM 803 N N . TYR A 1 102 ? 17.5 5.383 6.504 1 81 102 TYR A N 1
ATOM 804 C CA . TYR A 1 102 ? 18.031 5.598 5.16 1 81 102 TYR A CA 1
ATOM 805 C C . TYR A 1 102 ? 18 7.078 4.789 1 81 102 TYR A C 1
ATOM 807 O O . TYR A 1 102 ? 17.172 7.836 5.312 1 81 102 TYR A O 1
ATOM 815 N N . ALA A 1 103 ? 18.891 7.406 3.859 1 84.88 103 ALA A N 1
ATOM 816 C CA . ALA A 1 103 ? 18.938 8.797 3.404 1 84.88 103 ALA A CA 1
ATOM 817 C C . ALA A 1 103 ? 17.844 9.078 2.373 1 84.88 103 ALA A C 1
ATOM 819 O O . ALA A 1 103 ? 17.188 8.156 1.896 1 84.88 103 ALA A O 1
ATOM 820 N N . GLY A 1 104 ? 17.609 10.375 2.105 1 88.69 104 GLY A N 1
ATOM 821 C CA . GLY A 1 104 ? 16.734 10.789 1.019 1 88.69 104 GLY A CA 1
ATOM 822 C C . GLY A 1 104 ? 15.273 10.805 1.406 1 88.69 104 GLY A C 1
ATOM 823 O O . GLY A 1 104 ? 14.398 10.578 0.565 1 88.69 104 GLY A O 1
ATOM 824 N N . ASN A 1 105 ? 15.07 11.055 2.674 1 93.38 105 ASN A N 1
ATOM 825 C CA . ASN A 1 105 ? 13.688 10.969 3.131 1 93.38 105 ASN A CA 1
ATOM 826 C C . ASN A 1 105 ? 13.117 12.352 3.455 1 93.38 105 ASN A C 1
ATOM 828 O O . ASN A 1 105 ? 12.086 12.453 4.113 1 93.38 105 ASN A O 1
ATOM 832 N N . GLU A 1 106 ? 13.758 13.383 2.996 1 95 106 GLU A N 1
ATOM 833 C CA . GLU A 1 106 ? 13.359 14.734 3.385 1 95 106 GLU A CA 1
ATOM 834 C C . GLU A 1 106 ? 11.914 15.016 2.996 1 95 106 GLU A C 1
ATOM 836 O O . GLU A 1 106 ? 11.148 15.578 3.783 1 95 106 GLU A O 1
ATOM 841 N N . TRP A 1 107 ? 11.508 14.656 1.849 1 96.5 107 TRP A N 1
ATOM 842 C CA . TRP A 1 107 ? 10.164 14.984 1.39 1 96.5 107 TRP A CA 1
ATOM 843 C C . TRP A 1 107 ? 9.148 13.969 1.911 1 96.5 107 TRP A C 1
ATOM 845 O O . TRP A 1 107 ? 7.988 14.312 2.156 1 96.5 107 TRP A O 1
ATOM 855 N N . ILE A 1 108 ? 9.578 12.734 2.104 1 95.69 108 ILE A N 1
ATOM 856 C CA . ILE A 1 108 ? 8.719 11.758 2.766 1 95.69 108 ILE A CA 1
ATOM 857 C C . ILE A 1 108 ? 8.414 12.211 4.191 1 95.69 108 ILE A C 1
ATOM 859 O O . ILE A 1 108 ? 7.273 12.125 4.648 1 95.69 108 ILE A O 1
ATOM 863 N N . ASP A 1 109 ? 9.422 12.703 4.844 1 97.25 109 ASP A N 1
ATOM 864 C CA . ASP A 1 109 ? 9.242 13.227 6.195 1 97.25 109 ASP A CA 1
ATOM 865 C C . ASP A 1 109 ? 8.234 14.375 6.211 1 97.25 109 ASP A C 1
ATOM 867 O O . ASP A 1 109 ? 7.371 14.445 7.09 1 97.25 109 ASP A O 1
ATOM 871 N N . LYS A 1 110 ? 8.391 15.242 5.215 1 97.81 110 LYS A N 1
ATOM 872 C CA . LYS A 1 110 ? 7.477 16.375 5.141 1 97.81 110 LYS A CA 1
ATOM 873 C C . LYS A 1 110 ? 6.039 15.906 4.934 1 97.81 110 LYS A C 1
ATOM 875 O O . LYS A 1 110 ? 5.109 16.469 5.523 1 97.81 110 LYS A O 1
ATOM 880 N N . SER A 1 111 ? 5.863 14.93 4.121 1 97.56 111 SER A N 1
ATOM 881 C CA . SER A 1 111 ? 4.531 14.375 3.898 1 97.56 111 SER A CA 1
ATOM 882 C C . SER A 1 111 ? 3.965 13.766 5.176 1 97.56 111 SER A C 1
ATOM 884 O O . SER A 1 111 ? 2.791 13.961 5.496 1 97.56 111 SER A O 1
ATOM 886 N N . GLU A 1 112 ? 4.809 12.961 5.863 1 96.88 112 GLU A N 1
ATOM 887 C CA . GLU A 1 112 ? 4.371 12.312 7.094 1 96.88 112 GLU A CA 1
ATOM 888 C C . GLU A 1 112 ? 4.031 13.336 8.172 1 96.88 112 GLU A C 1
ATOM 890 O O . GLU A 1 112 ? 2.988 13.234 8.82 1 96.88 112 GLU A O 1
ATOM 895 N N . LEU A 1 113 ? 4.832 14.305 8.344 1 97.44 113 LEU A N 1
ATOM 896 C CA . LEU A 1 113 ? 4.605 15.344 9.344 1 97.44 113 LEU A CA 1
ATOM 897 C C . LEU A 1 113 ? 3.352 16.141 9.016 1 97.44 113 LEU A C 1
ATOM 899 O O . LEU A 1 113 ? 2.592 16.516 9.914 1 97.44 113 LEU A O 1
ATOM 903 N N . LEU A 1 114 ? 3.203 16.422 7.715 1 97.56 114 LEU A N 1
ATOM 904 C CA . LEU A 1 114 ? 1.999 17.125 7.289 1 97.56 114 LEU A CA 1
ATOM 905 C C . LEU A 1 114 ? 0.749 16.328 7.629 1 97.56 114 LEU A C 1
ATOM 907 O O . LEU A 1 114 ? -0.235 16.875 8.125 1 97.56 114 LEU A O 1
ATOM 911 N N . CYS A 1 115 ? 0.779 15.055 7.371 1 97.19 115 CYS A N 1
ATOM 912 C CA . CYS A 1 115 ? -0.347 14.18 7.672 1 97.19 115 CYS A CA 1
ATOM 913 C C . CYS A 1 115 ? -0.639 14.164 9.172 1 97.19 115 CYS A C 1
ATOM 915 O O . CYS A 1 115 ? -1.799 14.227 9.578 1 97.19 115 CYS A O 1
ATOM 917 N N . GLN A 1 116 ? 0.397 14.047 9.945 1 96.31 116 GLN A N 1
ATOM 918 C CA . GLN A 1 116 ? 0.237 14.055 11.398 1 96.31 116 GLN A CA 1
ATOM 919 C C . GLN A 1 116 ? -0.412 15.352 11.875 1 96.31 116 GLN A C 1
ATOM 921 O O . GLN A 1 116 ? -1.354 15.328 12.664 1 96.31 116 GLN A O 1
ATOM 926 N N . LYS A 1 117 ? 0.098 16.438 11.352 1 97.38 117 LYS A N 1
ATOM 927 C CA . LYS A 1 117 ? -0.444 17.75 11.719 1 97.38 117 LYS A CA 1
ATOM 928 C C . LYS A 1 117 ? -1.924 17.844 11.352 1 97.38 117 LYS A C 1
ATOM 930 O O . LYS A 1 117 ? -2.74 18.266 12.18 1 97.38 117 LYS A O 1
ATOM 935 N N . ARG A 1 118 ? -2.264 17.406 10.172 1 96.56 118 ARG A N 1
ATOM 936 C CA . ARG A 1 118 ? -3.641 17.5 9.703 1 96.56 118 ARG A CA 1
ATOM 937 C C . ARG A 1 118 ? -4.559 16.578 10.484 1 96.56 118 ARG A C 1
ATOM 939 O O . ARG A 1 118 ? -5.727 16.891 10.719 1 96.56 118 ARG A O 1
ATOM 946 N N . ALA A 1 119 ? -4.012 15.453 10.844 1 95.88 119 ALA A N 1
ATOM 947 C CA . ALA A 1 119 ? -4.801 14.523 11.648 1 95.88 119 ALA A CA 1
ATOM 948 C C . ALA A 1 119 ? -5.137 15.133 13.008 1 95.88 119 ALA A C 1
ATOM 950 O O . ALA A 1 119 ? -6.277 15.047 13.469 1 95.88 119 ALA A O 1
ATOM 951 N N . LEU A 1 120 ? -4.148 15.695 13.656 1 95.81 120 LEU A N 1
ATOM 952 C CA . LEU A 1 120 ? -4.375 16.344 14.945 1 95.81 120 LEU A CA 1
ATOM 953 C C . LEU A 1 120 ? -5.418 17.453 14.812 1 95.81 120 LEU A C 1
ATOM 955 O O . LEU A 1 120 ? -6.32 17.562 15.648 1 95.81 120 LEU A O 1
ATOM 959 N N . GLU A 1 121 ? -5.301 18.234 13.758 1 95.31 121 GLU A N 1
ATOM 960 C CA . GLU A 1 121 ? -6.25 19.328 13.516 1 95.31 121 GLU A CA 1
ATOM 961 C C . GLU A 1 121 ? -7.652 18.781 13.25 1 95.31 121 GLU A C 1
ATOM 963 O O . GLU A 1 121 ? -8.633 19.281 13.805 1 95.31 121 GLU A O 1
ATOM 968 N N . CYS A 1 122 ? -7.758 17.766 12.445 1 93.81 122 CYS A N 1
ATOM 969 C CA . CYS A 1 122 ? -9.039 17.188 12.07 1 93.81 122 CYS A CA 1
ATOM 970 C C . CYS A 1 122 ? -9.789 16.672 13.297 1 93.81 122 CYS A C 1
ATOM 972 O O . CYS A 1 122 ? -11.008 16.828 13.398 1 93.81 122 CYS A O 1
ATOM 974 N N . PHE A 1 123 ? -9.023 16.125 14.211 1 94.56 123 PHE A N 1
ATOM 975 C CA . PHE A 1 123 ? -9.664 15.508 15.367 1 94.56 123 PHE A CA 1
ATOM 976 C C . PHE A 1 123 ? -9.633 16.453 16.562 1 94.56 123 PHE A C 1
ATOM 978 O O . PHE A 1 123 ? -10.062 16.078 17.656 1 94.56 123 PHE A O 1
ATOM 985 N N . GLY A 1 124 ? -9.133 17.609 16.391 1 95.5 124 GLY A N 1
ATOM 986 C CA . GLY A 1 124 ? -9.102 18.625 17.422 1 95.5 124 GLY A CA 1
ATOM 987 C C . GLY A 1 124 ? -8.266 18.219 18.625 1 95.5 124 GLY A C 1
ATOM 988 O O . GLY A 1 124 ? -8.672 18.422 19.766 1 95.5 124 GLY A O 1
ATOM 989 N N . LEU A 1 125 ? -7.188 17.625 18.375 1 94.44 125 LEU A N 1
ATOM 990 C CA . LEU A 1 125 ? -6.363 17.078 19.453 1 94.44 125 LEU A CA 1
ATOM 991 C C . LEU A 1 125 ? -5.148 17.969 19.703 1 94.44 125 LEU A C 1
ATOM 993 O O . LEU A 1 125 ? -4.559 18.5 18.75 1 94.44 125 LEU A O 1
ATOM 997 N N . ASP A 1 126 ? -4.832 18.094 20.953 1 96.06 126 ASP A N 1
ATOM 998 C CA . ASP A 1 126 ? -3.67 18.859 21.391 1 96.06 126 ASP A CA 1
ATOM 999 C C . ASP A 1 126 ? -2.373 18.109 21.094 1 96.06 126 ASP A C 1
ATOM 1001 O O . ASP A 1 126 ? -2.141 17.016 21.625 1 96.06 126 ASP A O 1
ATOM 1005 N N . PRO A 1 127 ? -1.533 18.703 20.312 1 94.69 127 PRO A N 1
ATOM 1006 C CA . PRO A 1 127 ? -0.286 18.031 19.938 1 94.69 127 PRO A CA 1
ATOM 1007 C C . PRO A 1 127 ? 0.615 17.766 21.141 1 94.69 127 PRO A C 1
ATOM 1009 O O . PRO A 1 127 ? 1.514 16.922 21.062 1 94.69 127 PRO A O 1
ATOM 1012 N N . GLU A 1 128 ? 0.51 18.469 22.188 1 95.5 128 GLU A N 1
ATOM 1013 C CA . GLU A 1 128 ? 1.296 18.234 23.406 1 95.5 128 GLU A CA 1
ATOM 1014 C C . GLU A 1 128 ? 0.796 17.016 24.156 1 95.5 128 GLU A C 1
ATOM 1016 O O . GLU A 1 128 ? 1.511 16.453 25 1 95.5 128 GLU A O 1
ATOM 1021 N N . LYS A 1 129 ? -0.344 16.641 23.875 1 94.69 129 LYS A N 1
ATOM 1022 C CA . LYS A 1 129 ? -0.964 15.547 24.641 1 94.69 129 LYS A CA 1
ATOM 1023 C C . LYS A 1 129 ? -1.117 14.297 23.781 1 94.69 129 LYS A C 1
ATOM 1025 O O . LYS A 1 129 ? -1.196 13.188 24.297 1 94.69 129 LYS A O 1
ATOM 1030 N N . TRP A 1 130 ? -1.22 14.523 22.484 1 91.88 130 TRP A N 1
ATOM 1031 C CA . TRP A 1 130 ? -1.533 13.391 21.609 1 91.88 130 TRP A CA 1
ATOM 1032 C C . TRP A 1 130 ? -0.448 13.203 20.547 1 91.88 130 TRP A C 1
ATOM 1034 O O . TRP A 1 130 ? 0.087 14.18 20.031 1 91.88 130 TRP A O 1
ATOM 1044 N N . GLY A 1 131 ? -0.17 11.898 20.312 1 88.19 131 GLY A N 1
ATOM 1045 C CA . GLY A 1 131 ? 0.651 11.516 19.172 1 88.19 131 GLY A CA 1
ATOM 1046 C C . GLY A 1 131 ? -0.149 10.906 18.047 1 88.19 131 GLY A C 1
ATOM 1047 O O . GLY A 1 131 ? -1.275 10.453 18.25 1 88.19 131 GLY A O 1
ATOM 1048 N N . VAL A 1 132 ? 0.418 11.078 16.859 1 91.94 132 VAL A N 1
ATOM 1049 C CA . VAL A 1 132 ? -0.191 10.484 15.68 1 91.94 132 VAL A CA 1
ATOM 1050 C C . VAL A 1 132 ? 0.821 9.586 14.969 1 91.94 132 VAL A C 1
ATOM 1052 O O . VAL A 1 132 ? 1.954 10 14.711 1 91.94 132 VAL A O 1
ATOM 1055 N N . ASN A 1 133 ? 0.438 8.383 14.805 1 91.12 133 ASN A N 1
ATOM 1056 C CA . ASN A 1 133 ? 1.224 7.484 13.961 1 91.12 133 ASN A CA 1
ATOM 1057 C C . ASN A 1 133 ? 0.486 7.141 12.672 1 91.12 133 ASN A C 1
ATOM 1059 O O . ASN A 1 133 ? -0.607 6.57 12.703 1 91.12 133 ASN A O 1
ATOM 1063 N N . VAL A 1 134 ? 1.09 7.547 11.562 1 92 134 VAL A N 1
ATOM 1064 C CA . VAL A 1 134 ? 0.433 7.348 10.281 1 92 134 VAL A CA 1
ATOM 1065 C C . VAL A 1 134 ? 1.207 6.316 9.461 1 92 134 VAL A C 1
ATOM 1067 O O . VAL A 1 134 ? 1.146 6.32 8.227 1 92 134 VAL A O 1
ATOM 1070 N N . GLN A 1 135 ? 1.913 5.402 10.086 1 90.25 135 GLN A N 1
ATOM 1071 C CA . GLN A 1 135 ? 2.824 4.508 9.383 1 90.25 135 GLN A CA 1
ATOM 1072 C C . GLN A 1 135 ? 2.176 3.148 9.133 1 90.25 135 GLN A C 1
ATOM 1074 O O . GLN A 1 135 ? 2.707 2.33 8.383 1 90.25 135 GLN A O 1
ATOM 1079 N N . SER A 1 136 ? 1.017 2.93 9.773 1 87.69 136 SER A N 1
ATOM 1080 C CA . SER A 1 136 ? 0.36 1.646 9.555 1 87.69 136 SER A CA 1
ATOM 1081 C C . SER A 1 136 ? -0.067 1.483 8.102 1 87.69 136 SER A C 1
ATOM 1083 O O . SER A 1 136 ? -0.631 2.406 7.508 1 87.69 136 SER A O 1
ATOM 1085 N N . LEU A 1 137 ? 0.164 0.307 7.531 1 84.38 137 LEU A N 1
ATOM 1086 C CA . LEU A 1 137 ? -0.087 0.076 6.109 1 84.38 137 LEU A CA 1
ATOM 1087 C C . LEU A 1 137 ? -1.512 -0.416 5.883 1 84.38 137 LEU A C 1
ATOM 1089 O O . LEU A 1 137 ? -1.984 -0.461 4.746 1 84.38 137 LEU A O 1
ATOM 1093 N N . SER A 1 138 ? -2.164 -0.833 6.898 1 83.12 138 SER A N 1
ATOM 1094 C CA . SER A 1 138 ? -3.547 -1.295 6.832 1 83.12 138 SER A CA 1
ATOM 1095 C C . SER A 1 138 ? -4.199 -1.281 8.211 1 83.12 138 SER A C 1
ATOM 1097 O O . SER A 1 138 ? -3.564 -0.922 9.203 1 83.12 138 SER A O 1
ATOM 1099 N N . GLY A 1 139 ? -5.434 -1.639 8.18 1 79.12 139 GLY A N 1
ATOM 1100 C CA . GLY A 1 139 ? -6.18 -1.682 9.43 1 79.12 139 GLY A CA 1
ATOM 1101 C C . GLY A 1 139 ? -5.684 -2.75 10.383 1 79.12 139 GLY A C 1
ATOM 1102 O O . GLY A 1 139 ? -5.594 -2.52 11.586 1 79.12 139 GLY A O 1
ATOM 1103 N N . ALA A 1 140 ? -5.266 -3.805 9.828 1 77.38 140 ALA A N 1
ATOM 1104 C CA . ALA A 1 140 ? -4.855 -4.918 10.68 1 77.38 140 ALA A CA 1
ATOM 1105 C C . ALA A 1 140 ? -3.582 -4.578 11.453 1 77.38 140 ALA A C 1
ATOM 1107 O O . ALA A 1 140 ? -3.543 -4.699 12.68 1 77.38 140 ALA A O 1
ATOM 1108 N N . PRO A 1 141 ? -2.607 -4.125 10.711 1 82 141 PRO A N 1
ATOM 1109 C CA . PRO A 1 141 ? -1.427 -3.689 11.461 1 82 141 PRO A CA 1
ATOM 1110 C C . PRO A 1 141 ? -1.729 -2.543 12.422 1 82 141 PRO A C 1
ATOM 1112 O O . PRO A 1 141 ? -1.138 -2.467 13.5 1 82 141 PRO A O 1
ATOM 1115 N N . ALA A 1 142 ? -2.578 -1.672 12.039 1 86.12 142 ALA A N 1
ATOM 1116 C CA . ALA A 1 142 ? -2.945 -0.582 12.938 1 86.12 142 ALA A CA 1
ATOM 1117 C C . ALA A 1 142 ? -3.543 -1.119 14.234 1 86.12 142 ALA A C 1
ATOM 1119 O O . ALA A 1 142 ? -3.191 -0.661 15.32 1 86.12 142 ALA A O 1
ATOM 1120 N N . ASN A 1 143 ? -4.402 -2.1 14.156 1 83.56 143 ASN A N 1
ATOM 1121 C CA . ASN A 1 143 ? -4.973 -2.738 15.336 1 83.56 143 ASN A CA 1
ATOM 1122 C C . ASN A 1 143 ? -3.895 -3.369 16.219 1 83.56 143 ASN A C 1
ATOM 1124 O O . ASN A 1 143 ? -3.939 -3.254 17.438 1 83.56 143 ASN A O 1
ATOM 1128 N N . LEU A 1 144 ? -2.996 -3.939 15.531 1 82.62 144 LEU A N 1
ATOM 1129 C CA . LEU A 1 144 ? -1.924 -4.59 16.281 1 82.62 144 LEU A CA 1
ATOM 1130 C C . LEU A 1 144 ? -1.099 -3.566 17.047 1 82.62 144 LEU A C 1
ATOM 1132 O O . LEU A 1 144 ? -0.675 -3.826 18.172 1 82.62 144 LEU A O 1
ATOM 1136 N N . TYR A 1 145 ? -0.881 -2.465 16.391 1 85.06 145 TYR A N 1
ATOM 1137 C CA . TYR A 1 145 ? -0.164 -1.396 17.078 1 85.06 145 TYR A CA 1
ATOM 1138 C C . TYR A 1 145 ? -0.906 -0.962 18.328 1 85.06 145 TYR A C 1
ATOM 1140 O O . TYR A 1 145 ? -0.296 -0.778 19.391 1 85.06 145 TYR A O 1
ATOM 1148 N N . VAL A 1 146 ? -2.176 -0.823 18.156 1 86.12 146 VAL A N 1
ATOM 1149 C CA . VAL A 1 146 ? -3 -0.373 19.281 1 86.12 146 VAL A CA 1
ATOM 1150 C C . VAL A 1 146 ? -2.982 -1.421 20.391 1 86.12 146 VAL A C 1
ATOM 1152 O O . VAL A 1 146 ? -2.805 -1.088 21.562 1 86.12 146 VAL A O 1
ATOM 1155 N N . TYR A 1 147 ? -3.105 -2.662 19.984 1 85.88 147 TYR A N 1
ATOM 1156 C CA . TYR A 1 147 ? -3.051 -3.73 20.969 1 85.88 147 TYR A CA 1
ATOM 1157 C C . TYR A 1 147 ? -1.703 -3.744 21.688 1 85.88 147 TYR A C 1
ATOM 1159 O O . TYR A 1 147 ? -1.642 -3.898 22.906 1 85.88 147 TYR A O 1
ATOM 1167 N N . GLY A 1 148 ? -0.7 -3.602 20.891 1 84.75 148 GLY A N 1
ATOM 1168 C CA . GLY A 1 148 ? 0.635 -3.6 21.469 1 84.75 148 GLY A CA 1
ATOM 1169 C C . GLY A 1 148 ? 0.873 -2.443 22.422 1 84.75 148 GLY A C 1
ATOM 1170 O O . GLY A 1 148 ? 1.622 -2.576 23.391 1 84.75 148 GLY A O 1
ATOM 1171 N N . ALA A 1 149 ? 0.309 -1.398 22.172 1 83.56 149 ALA A N 1
ATOM 1172 C CA . ALA A 1 149 ? 0.507 -0.203 22.984 1 83.56 149 ALA A CA 1
ATOM 1173 C C . ALA A 1 149 ? -0.335 -0.26 24.25 1 83.56 149 ALA A C 1
ATOM 1175 O O . ALA A 1 149 ? 0.064 0.269 25.297 1 83.56 149 ALA A O 1
ATOM 1176 N N . LEU A 1 150 ? -1.497 -0.95 24.156 1 86 150 LEU A N 1
ATOM 1177 C CA . LEU A 1 150 ? -2.463 -0.81 25.234 1 86 150 LEU A CA 1
ATOM 1178 C C . LEU A 1 150 ? -2.543 -2.09 26.062 1 86 150 LEU A C 1
ATOM 1180 O O . LEU A 1 150 ? -2.971 -2.061 27.219 1 86 150 LEU A O 1
ATOM 1184 N N . MET A 1 151 ? -2.182 -3.154 25.406 1 88.75 151 MET A N 1
ATOM 1185 C CA . MET A 1 151 ? -2.428 -4.43 26.062 1 88.75 151 MET A CA 1
ATOM 1186 C C . MET A 1 151 ? -1.116 -5.113 26.438 1 88.75 151 MET A C 1
ATOM 1188 O O . MET A 1 151 ? -0.146 -5.059 25.688 1 88.75 151 MET A O 1
ATOM 1192 N N . LYS A 1 152 ? -1.132 -5.73 27.562 1 87.88 152 LYS A N 1
ATOM 1193 C CA . LYS A 1 152 ? -0.038 -6.617 27.953 1 87.88 152 LYS A CA 1
ATOM 1194 C C . LYS A 1 152 ? -0.288 -8.039 27.469 1 87.88 152 LYS A C 1
ATOM 1196 O O . LYS A 1 152 ? -1.427 -8.414 27.188 1 87.88 152 LYS A O 1
ATOM 1201 N N . PRO A 1 153 ? 0.838 -8.766 27.344 1 81.81 153 PRO A N 1
ATOM 1202 C CA . PRO A 1 153 ? 0.638 -10.164 26.969 1 81.81 153 PRO A CA 1
ATOM 1203 C C . PRO A 1 153 ? -0.37 -10.883 27.859 1 81.81 153 PRO A C 1
ATOM 1205 O O . PRO A 1 153 ? -0.365 -10.688 29.078 1 81.81 153 PRO A O 1
ATOM 1208 N N . HIS A 1 154 ? -1.302 -11.539 27.281 1 86.31 154 HIS A N 1
ATOM 1209 C CA . HIS A 1 154 ? -2.277 -12.414 27.922 1 86.31 154 HIS A CA 1
ATOM 1210 C C . HIS A 1 154 ? -3.469 -11.609 28.438 1 86.31 154 HIS A C 1
ATOM 1212 O O . HIS A 1 154 ? -4.383 -12.172 29.047 1 86.31 154 HIS A O 1
ATOM 1218 N N . GLU A 1 155 ? -3.404 -10.273 28.281 1 87.56 155 GLU A N 1
ATOM 1219 C CA . GLU A 1 155 ? -4.598 -9.5 28.609 1 87.56 155 GLU A CA 1
ATOM 1220 C C . GLU A 1 155 ? -5.754 -9.852 27.672 1 87.56 155 GLU A C 1
ATOM 1222 O O . GLU A 1 155 ? -5.535 -10.312 26.562 1 87.56 155 GLU A O 1
ATOM 1227 N N . ARG A 1 156 ? -6.996 -9.703 28.266 1 82.75 156 ARG A N 1
ATOM 1228 C CA . ARG A 1 156 ? -8.172 -10.148 27.531 1 82.75 156 ARG A CA 1
ATOM 1229 C C . ARG A 1 156 ? -8.805 -9 26.75 1 82.75 156 ARG A C 1
ATOM 1231 O O . ARG A 1 156 ? -8.836 -7.867 27.234 1 82.75 156 ARG A O 1
ATOM 1238 N N . LEU A 1 157 ? -9.125 -9.297 25.469 1 81.19 157 LEU A N 1
ATOM 1239 C CA . LEU A 1 157 ? -9.852 -8.375 24.594 1 81.19 157 LEU A CA 1
ATOM 1240 C C . LEU A 1 157 ? -11.219 -8.93 24.234 1 81.19 157 LEU A C 1
ATOM 1242 O O . LEU A 1 157 ? -11.352 -10.125 23.938 1 81.19 157 LEU A O 1
ATOM 1246 N N . MET A 1 158 ? -12.219 -8.078 24.469 1 80.5 158 MET A N 1
ATOM 1247 C CA . MET A 1 158 ? -13.562 -8.477 24.047 1 80.5 158 MET A CA 1
ATOM 1248 C C . MET A 1 158 ? -13.836 -8.023 22.609 1 80.5 158 MET A C 1
ATOM 1250 O O . MET A 1 158 ? -13.469 -6.906 22.234 1 80.5 158 MET A O 1
ATOM 1254 N N . GLY A 1 159 ? -14.07 -8.953 21.781 1 73.19 159 GLY A N 1
ATOM 1255 C CA . GLY A 1 159 ? -14.43 -8.586 20.422 1 73.19 159 GLY A CA 1
ATOM 1256 C C . GLY A 1 159 ? -15.68 -9.289 19.922 1 73.19 159 GLY A C 1
ATOM 1257 O O . GLY A 1 159 ? -16.062 -10.328 20.453 1 73.19 159 GLY A O 1
ATOM 1258 N N . LEU A 1 160 ? -16.391 -8.562 19.016 1 71.5 160 LEU A N 1
ATOM 1259 C CA . LEU A 1 160 ? -17.562 -9.164 18.391 1 71.5 160 LEU A CA 1
ATOM 1260 C C . LEU A 1 160 ? -17.156 -10.102 17.266 1 71.5 160 LEU A C 1
ATOM 1262 O O . LEU A 1 160 ? -16.109 -9.906 16.625 1 71.5 160 LEU A O 1
ATOM 1266 N N . ASP A 1 161 ? -17.969 -11.156 17.156 1 67.94 161 ASP A N 1
ATOM 1267 C CA . ASP A 1 161 ? -17.781 -12.031 16 1 67.94 161 ASP A CA 1
ATOM 1268 C C . ASP A 1 161 ? -18.031 -11.273 14.695 1 67.94 161 ASP A C 1
ATOM 1270 O O . ASP A 1 161 ? -18.75 -10.281 14.672 1 67.94 161 ASP A O 1
ATOM 1274 N N . LEU A 1 162 ? -17.266 -11.664 13.656 1 64.06 162 LEU A N 1
ATOM 1275 C CA . LEU A 1 162 ? -17.297 -11 12.352 1 64.06 162 LEU A CA 1
ATOM 1276 C C . LEU A 1 162 ? -18.734 -10.766 11.898 1 64.06 162 LEU A C 1
ATOM 1278 O O . LEU A 1 162 ? -19.094 -9.664 11.477 1 64.06 162 LEU A O 1
ATOM 1282 N N . PRO A 1 163 ? -19.469 -11.805 12.023 1 62.84 163 PRO A N 1
ATOM 1283 C CA . PRO A 1 163 ? -20.828 -11.594 11.531 1 62.84 163 PRO A CA 1
ATOM 1284 C C . PRO A 1 163 ? -21.609 -10.578 12.367 1 62.84 163 PRO A C 1
ATOM 1286 O O . PRO A 1 163 ? -22.641 -10.062 11.922 1 62.84 163 PRO A O 1
ATOM 1289 N N . HIS A 1 164 ? -21.094 -10.375 13.43 1 62.28 164 HIS A N 1
ATOM 1290 C CA . HIS A 1 164 ? -21.828 -9.477 14.305 1 62.28 164 HIS A CA 1
ATOM 1291 C C . HIS A 1 164 ? -21.281 -8.055 14.211 1 62.28 164 H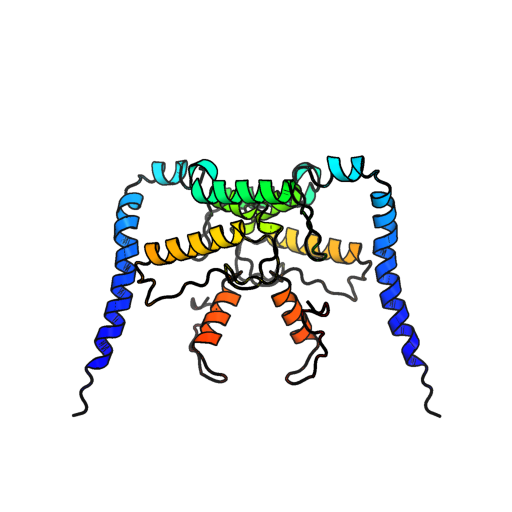IS A C 1
ATOM 1293 O O . HIS A 1 164 ? -21.625 -7.199 15.039 1 62.28 164 HIS A O 1
ATOM 1299 N N . GLY A 1 165 ? -20.609 -7.73 13.328 1 54.88 165 GLY A N 1
ATOM 1300 C CA . GLY A 1 165 ? -20.141 -6.375 13.094 1 54.88 165 GLY A CA 1
ATOM 1301 C C . GLY A 1 165 ? -18.75 -6.125 13.648 1 54.88 165 GLY A C 1
ATOM 1302 O O . GLY A 1 165 ? -18.297 -4.98 13.719 1 54.88 165 GLY A O 1
ATOM 1303 N N . GLY A 1 166 ? -18.125 -7.055 14.172 1 51.31 166 GLY A N 1
ATOM 1304 C CA . GLY A 1 166 ? -16.828 -6.875 14.805 1 51.31 166 GLY A CA 1
ATOM 1305 C C . GLY A 1 166 ? -15.68 -6.836 13.805 1 51.31 166 GLY A C 1
ATOM 1306 O O . GLY A 1 166 ? -14.945 -7.812 13.656 1 51.31 166 GLY A O 1
ATOM 1307 N N . GLN A 1 167 ? -15.93 -6.207 12.812 1 49.75 167 GLN A N 1
ATOM 1308 C CA . GLN A 1 167 ? -14.773 -6.203 11.914 1 49.75 167 GLN A CA 1
ATOM 1309 C C . GLN A 1 167 ? -13.781 -5.113 12.305 1 49.75 167 GLN A C 1
ATOM 1311 O O . GLN A 1 167 ? -14.164 -4.09 12.875 1 49.75 167 GLN A O 1
ATOM 1316 N N . MET B 1 1 ? -18.406 4.484 52.125 1 20.78 1 MET B N 1
ATOM 1317 C CA . MET B 1 1 ? -19.047 5.23 51.031 1 20.78 1 MET B CA 1
ATOM 1318 C C . MET B 1 1 ? -18.016 5.637 50 1 20.78 1 MET B C 1
ATOM 1320 O O . MET B 1 1 ? -17.297 6.621 50.156 1 20.78 1 MET B O 1
ATOM 1324 N N . ILE B 1 2 ? -17.234 4.805 49.406 1 27.61 2 ILE B N 1
ATOM 1325 C CA . ILE B 1 2 ? -16.109 5.078 48.531 1 27.61 2 ILE B CA 1
ATOM 1326 C C . ILE B 1 2 ? -16.609 5.828 47.281 1 27.61 2 ILE B C 1
ATOM 1328 O O . ILE B 1 2 ? -17.562 5.402 46.625 1 27.61 2 ILE B O 1
ATOM 1332 N N . LYS B 1 3 ? -16.281 7.238 47.062 1 23.84 3 LYS B N 1
ATOM 1333 C CA . LYS B 1 3 ? -16.766 8.219 46.094 1 23.84 3 LYS B CA 1
ATOM 1334 C C . LYS B 1 3 ? -16.5 7.754 44.656 1 23.84 3 LYS B C 1
ATOM 1336 O O . LYS B 1 3 ? -15.359 7.41 44.312 1 23.84 3 LYS B O 1
ATOM 1341 N N . ALA B 1 4 ? -17.422 7.203 43.875 1 24.88 4 ALA B N 1
ATOM 1342 C CA . ALA B 1 4 ? -17.672 6.77 42.5 1 24.88 4 ALA B CA 1
ATOM 1343 C C . ALA B 1 4 ? -17.406 7.902 41.5 1 24.88 4 ALA B C 1
ATOM 1345 O O . ALA B 1 4 ? -17.812 7.832 40.344 1 24.88 4 ALA B O 1
ATOM 1346 N N . ARG B 1 5 ? -16.906 9.102 41.844 1 25.19 5 ARG B N 1
ATOM 1347 C CA . ARG B 1 5 ? -17.031 10.266 40.969 1 25.19 5 ARG B CA 1
ATOM 1348 C C . ARG B 1 5 ? -16.125 10.148 39.75 1 25.19 5 ARG B C 1
ATOM 1350 O O . ARG B 1 5 ? -16.234 10.938 38.812 1 25.19 5 ARG B O 1
ATOM 1357 N N . ALA B 1 6 ? -15.008 9.469 39.812 1 28.94 6 ALA B N 1
ATOM 1358 C CA . ALA B 1 6 ? -14.039 9.867 38.781 1 28.94 6 ALA B CA 1
ATOM 1359 C C . ALA B 1 6 ? -14.43 9.32 37.406 1 28.94 6 ALA B C 1
ATOM 1361 O O . ALA B 1 6 ? -13.711 9.523 36.438 1 28.94 6 ALA B O 1
ATOM 1362 N N . GLY B 1 7 ? -15.422 8.492 37.281 1 28.97 7 GLY B N 1
ATOM 1363 C CA . GLY B 1 7 ? -15.672 7.793 36.031 1 28.97 7 GLY B CA 1
ATOM 1364 C C . GLY B 1 7 ? -16.219 8.703 34.938 1 28.97 7 GLY B C 1
ATOM 1365 O O . GLY B 1 7 ? -16.281 8.305 33.781 1 28.97 7 GLY B O 1
ATOM 1366 N N . ALA B 1 8 ? -16.938 9.797 35.25 1 31.81 8 ALA B N 1
ATOM 1367 C CA . ALA B 1 8 ? -17.75 10.555 34.281 1 31.81 8 ALA B CA 1
ATOM 1368 C C . ALA B 1 8 ? -16.875 11.398 33.375 1 31.81 8 ALA B C 1
ATOM 1370 O O . ALA B 1 8 ? -17.234 11.68 32.219 1 31.81 8 ALA B O 1
ATOM 1371 N N . ARG B 1 9 ? -15.719 11.883 33.812 1 34.22 9 ARG B N 1
ATOM 1372 C CA . ARG B 1 9 ? -15.023 12.891 33.031 1 34.22 9 ARG B CA 1
ATOM 1373 C C . ARG B 1 9 ? -14.398 12.266 31.781 1 34.22 9 ARG B C 1
ATOM 1375 O O . ARG B 1 9 ? -14.102 12.969 30.812 1 34.22 9 ARG B O 1
ATOM 1382 N N . GLN B 1 10 ? -14.078 11 31.828 1 33.25 10 GLN B N 1
ATOM 1383 C CA . GLN B 1 10 ? -13.344 10.492 30.672 1 33.25 10 GLN B CA 1
ATOM 1384 C C . GLN B 1 10 ? -14.266 10.281 29.484 1 33.25 10 GLN B C 1
ATOM 1386 O O . GLN B 1 10 ? -13.836 10.375 28.328 1 33.25 10 GLN B O 1
ATOM 1391 N N . VAL B 1 11 ? -15.578 10.008 29.719 1 34.44 11 VAL B N 1
ATOM 1392 C CA . VAL B 1 11 ? -16.484 9.805 28.594 1 34.44 11 VAL B CA 1
ATOM 1393 C C . VAL B 1 11 ? -16.75 11.141 27.906 1 34.44 11 VAL B C 1
ATOM 1395 O O . VAL B 1 11 ? -17.031 11.18 26.703 1 34.44 11 VAL B O 1
ATOM 1398 N N . ASN B 1 12 ? -16.766 12.297 28.625 1 31.44 12 ASN B N 1
ATOM 1399 C CA . ASN B 1 12 ? -17.125 13.57 28.031 1 31.44 12 ASN B CA 1
ATOM 1400 C C . ASN B 1 12 ? -16.062 14.047 27.047 1 31.44 12 ASN B C 1
ATOM 1402 O O . ASN B 1 12 ? -16.375 14.734 26.062 1 31.44 12 ASN B O 1
ATOM 1406 N N . LYS B 1 13 ? -14.781 13.75 27.312 1 33.69 13 LYS B N 1
ATOM 1407 C CA . LYS B 1 13 ? -13.719 14.234 26.438 1 33.69 13 LYS B CA 1
ATOM 1408 C C . LYS B 1 13 ? -13.75 13.508 25.094 1 33.69 13 LYS B C 1
ATOM 1410 O O . LYS B 1 13 ? -13.383 14.078 24.062 1 33.69 13 LYS B O 1
ATOM 1415 N N . ALA B 1 14 ? -14.125 12.25 25.078 1 33.69 14 ALA B N 1
ATOM 1416 C CA . ALA B 1 14 ? -14.242 11.57 23.781 1 33.69 14 ALA B CA 1
ATOM 1417 C C . ALA B 1 14 ? -15.375 12.156 22.953 1 33.69 14 ALA B C 1
ATOM 1419 O O . ALA B 1 14 ? -15.273 12.242 21.734 1 33.69 14 ALA B O 1
ATOM 1420 N N . TYR B 1 15 ? -16.484 12.625 23.562 1 31.89 15 TYR B N 1
ATOM 1421 C CA . TYR B 1 15 ? -17.594 13.242 22.844 1 31.89 15 TYR B CA 1
ATOM 1422 C C . TYR B 1 15 ? -17.172 14.57 22.219 1 31.89 15 TYR B C 1
ATOM 1424 O O . TYR B 1 15 ? -17.688 14.969 21.172 1 31.89 15 TYR B O 1
ATOM 1432 N N . ASN B 1 16 ? -16.328 15.367 22.875 1 32.31 16 ASN B N 1
ATOM 1433 C CA . ASN B 1 16 ? -15.922 16.656 22.312 1 32.31 16 ASN B CA 1
ATOM 1434 C C . ASN B 1 16 ? -15.023 16.484 21.094 1 32.31 16 ASN B C 1
ATOM 1436 O O . ASN B 1 16 ? -14.898 17.406 20.281 1 32.31 16 ASN B O 1
ATOM 1440 N N . ALA B 1 17 ? -14.219 15.453 21.016 1 34.19 17 ALA B N 1
ATOM 1441 C CA . ALA B 1 17 ? -13.438 15.203 19.797 1 34.19 17 ALA B CA 1
ATOM 1442 C C . ALA B 1 17 ? -14.344 14.953 18.609 1 34.19 17 ALA B C 1
ATOM 1444 O O . ALA B 1 17 ? -13.992 15.289 17.469 1 34.19 17 ALA B O 1
ATOM 1445 N N . LEU B 1 18 ? -15.508 14.422 18.766 1 34.78 18 LEU B N 1
ATOM 1446 C CA . LEU B 1 18 ? -16.469 14.305 17.688 1 34.78 18 LEU B CA 1
ATOM 1447 C C . LEU B 1 18 ? -16.984 15.68 17.266 1 34.78 18 LEU B C 1
ATOM 1449 O O . LEU B 1 18 ? -17.469 15.852 16.141 1 34.78 18 LEU B O 1
ATOM 1453 N N . LYS B 1 19 ? -16.969 16.719 18.141 1 34.78 19 LYS B N 1
ATOM 1454 C CA . LYS B 1 19 ? -17.422 18.047 17.75 1 34.78 19 LYS B CA 1
ATOM 1455 C C . LYS B 1 19 ? -16.5 18.672 16.703 1 34.78 19 LYS B C 1
ATOM 1457 O O . LYS B 1 19 ? -16.891 19.594 15.984 1 34.78 19 LYS B O 1
ATOM 1462 N N . CYS B 1 20 ? -15.242 18.406 16.812 1 33.03 20 CYS B N 1
ATOM 1463 C CA . CYS B 1 20 ? -14.398 19.016 15.789 1 33.03 20 CYS B CA 1
ATOM 1464 C C . CYS B 1 20 ? -14.766 18.484 14.406 1 33.03 20 CYS B C 1
ATOM 1466 O O . CYS B 1 20 ? -14.609 19.188 13.406 1 33.03 20 CYS B O 1
ATOM 1468 N N . SER B 1 21 ? -15.141 17.219 14.336 1 35.78 21 SER B N 1
ATOM 1469 C CA . SER B 1 21 ? -15.484 16.75 13 1 35.78 21 SER B CA 1
ATOM 1470 C C . SER B 1 21 ? -16.781 17.375 12.516 1 35.78 21 SER B C 1
ATOM 1472 O O . SER B 1 21 ? -17.016 17.484 11.305 1 35.78 21 SER B O 1
ATOM 1474 N N . THR B 1 22 ? -17.625 17.891 13.477 1 32.5 22 THR B N 1
ATOM 1475 C CA . THR B 1 22 ? -18.906 18.422 13.039 1 32.5 22 THR B CA 1
ATOM 1476 C C . THR B 1 22 ? -18.734 19.812 12.438 1 32.5 22 THR B C 1
ATOM 1478 O O . THR B 1 22 ? -19.453 20.188 11.508 1 32.5 22 THR B O 1
ATOM 1481 N N . ARG B 1 23 ? -17.922 20.734 13.055 1 32.38 23 ARG B N 1
ATOM 1482 C CA . ARG B 1 23 ? -18 22.078 12.516 1 32.38 23 ARG B CA 1
ATOM 1483 C C . ARG B 1 23 ? -17.422 22.141 11.102 1 32.38 23 ARG B C 1
ATOM 1485 O O . ARG B 1 23 ? -17.969 22.828 10.234 1 32.38 23 ARG B O 1
ATOM 1492 N N . ARG B 1 24 ? -16.125 21.719 10.938 1 32.91 24 ARG B N 1
ATOM 1493 C CA . ARG B 1 24 ? -15.648 21.844 9.562 1 32.91 24 ARG B CA 1
ATOM 1494 C C . ARG B 1 24 ? -16.328 20.828 8.648 1 32.91 24 ARG B C 1
ATOM 1496 O O . ARG B 1 24 ? -16.234 20.938 7.422 1 32.91 24 ARG B O 1
ATOM 1503 N N . TYR B 1 25 ? -16.828 19.781 9.156 1 32.62 25 TYR B N 1
ATOM 1504 C CA . TYR B 1 25 ? -17.703 18.938 8.344 1 32.62 25 TYR B CA 1
ATOM 1505 C C . TYR B 1 25 ? -19.016 19.641 8.062 1 32.62 25 TYR B C 1
ATOM 1507 O O . TYR B 1 25 ? -19.75 19.25 7.152 1 32.62 25 TYR B O 1
ATOM 1515 N N . GLN B 1 26 ? -19.484 20.5 8.898 1 32.44 26 GLN B N 1
ATOM 1516 C CA . GLN B 1 26 ? -20.719 21.219 8.586 1 32.44 26 GLN B CA 1
ATOM 1517 C C . GLN B 1 26 ? -20.562 22.031 7.305 1 32.44 26 GLN B C 1
ATOM 1519 O O . GLN B 1 26 ? -21.516 22.141 6.523 1 32.44 26 GLN B O 1
ATOM 1524 N N . SER B 1 27 ? -19.453 22.859 7.203 1 33.69 27 SER B N 1
ATOM 1525 C CA . SER B 1 27 ? -19.438 23.703 6.012 1 33.69 27 SER B CA 1
ATOM 1526 C C . SER B 1 27 ? -19.359 22.875 4.742 1 33.69 27 SER B C 1
ATOM 1528 O O . SER B 1 27 ? -19.859 23.266 3.693 1 33.69 27 SER B O 1
ATOM 1530 N N . SER B 1 28 ? -18.5 21.766 4.742 1 35.31 28 SER B N 1
ATOM 1531 C CA . SER B 1 28 ? -18.484 21.031 3.479 1 35.31 28 SER B CA 1
ATOM 1532 C C . SER B 1 28 ? -19.766 20.219 3.295 1 35.31 28 SER B C 1
ATOM 1534 O O . SER B 1 28 ? -19.984 19.625 2.238 1 35.31 28 SER B O 1
ATOM 1536 N N . MET B 1 29 ? -20.5 20.031 4.32 1 35.41 29 MET B N 1
ATOM 1537 C CA . MET B 1 29 ? -21.781 19.344 4.137 1 35.41 29 MET B CA 1
ATOM 1538 C C . MET B 1 29 ? -22.719 20.188 3.289 1 35.41 29 MET B C 1
ATOM 1540 O O . MET B 1 29 ? -23.812 19.734 2.941 1 35.41 29 MET B O 1
ATOM 1544 N N . SER B 1 30 ? -22.609 21.469 3.395 1 36.06 30 SER B N 1
ATOM 1545 C CA . SER B 1 30 ? -23.578 22.219 2.629 1 36.06 30 SER B CA 1
ATOM 1546 C C . SER B 1 30 ? -23.328 22.109 1.131 1 36.06 30 SER B C 1
ATOM 1548 O O . SER B 1 30 ? -23.922 22.828 0.334 1 36.06 30 SER B O 1
ATOM 1550 N N . ALA B 1 31 ? -22.219 21.547 0.754 1 37.62 31 ALA B N 1
ATOM 1551 C CA . ALA B 1 31 ? -22.141 21.438 -0.702 1 37.62 31 ALA B CA 1
ATOM 1552 C C . ALA B 1 31 ? -23.281 20.578 -1.249 1 37.62 31 ALA B C 1
ATOM 1554 O O . ALA B 1 31 ? -23.656 19.578 -0.639 1 37.62 31 ALA B O 1
ATOM 1555 N N . THR B 1 32 ? -24.141 21.062 -2.021 1 43.91 32 THR B N 1
ATOM 1556 C CA . THR B 1 32 ? -25.203 20.297 -2.68 1 43.91 32 THR B CA 1
ATOM 1557 C C . THR B 1 32 ? -24.641 18.984 -3.221 1 43.91 32 THR B C 1
ATOM 1559 O O . THR B 1 32 ? -23.453 18.875 -3.496 1 43.91 32 THR B O 1
ATOM 1562 N N . PRO B 1 33 ? -25.328 17.859 -3.146 1 45.44 33 PRO B N 1
ATOM 1563 C CA . PRO B 1 33 ? -24.859 16.609 -3.744 1 45.44 33 PRO B CA 1
ATOM 1564 C C . PRO B 1 33 ? -24.078 16.828 -5.031 1 45.44 33 PRO B C 1
ATOM 1566 O O . PRO B 1 33 ? -23.141 16.062 -5.324 1 45.44 33 PRO B O 1
ATOM 1569 N N . LYS B 1 34 ? -24.531 17.75 -5.762 1 48.22 34 LYS B N 1
ATOM 1570 C CA . LYS B 1 34 ? -23.922 18.031 -7.059 1 48.22 34 LYS B CA 1
ATOM 1571 C C . LYS B 1 34 ? -22.516 18.594 -6.887 1 48.22 34 LYS B C 1
ATOM 1573 O O . LYS B 1 34 ? -21.609 18.281 -7.66 1 48.22 34 LYS B O 1
ATOM 1578 N N . GLN B 1 35 ? -22.328 19.484 -6.02 1 46.72 35 GLN B N 1
ATOM 1579 C CA . GLN B 1 35 ? -21.078 20.203 -5.793 1 46.72 35 GLN B CA 1
ATOM 1580 C C . GLN B 1 35 ? -20.031 19.297 -5.141 1 46.72 35 GLN B C 1
ATOM 1582 O O . GLN B 1 35 ? -18.828 19.438 -5.402 1 46.72 35 GLN B O 1
ATOM 1587 N N . LEU B 1 36 ? -20.375 18.578 -4.125 1 48.66 36 LEU B N 1
ATOM 1588 C CA . LEU B 1 36 ? -19.516 17.609 -3.473 1 48.66 36 LEU B CA 1
ATOM 1589 C C . LEU B 1 36 ? -18.906 16.656 -4.496 1 48.66 36 LEU B C 1
ATOM 1591 O O . LEU B 1 36 ? -17.75 16.234 -4.355 1 48.66 36 LEU B O 1
ATOM 1595 N N . GLU B 1 37 ? -19.812 16.125 -5.449 1 52.94 37 GLU B N 1
ATOM 1596 C CA . GLU B 1 37 ? -19.422 15.086 -6.41 1 52.94 37 GLU B CA 1
ATOM 1597 C C . GLU B 1 37 ? -18.359 15.602 -7.367 1 52.94 37 GLU B C 1
ATOM 1599 O O . GLU B 1 37 ? -17.391 14.898 -7.66 1 52.94 37 GLU B O 1
ATOM 1604 N N . GLU B 1 38 ? -18.719 16.828 -7.977 1 58.12 38 GLU B N 1
ATOM 1605 C CA . GLU B 1 38 ? -17.969 17.188 -9.18 1 58.12 38 GLU B CA 1
ATOM 1606 C C . GLU B 1 38 ? -16.531 17.547 -8.844 1 58.12 38 GLU B C 1
ATOM 1608 O O . GLU B 1 38 ? -15.617 17.25 -9.609 1 58.12 38 GLU B O 1
ATOM 1613 N N . GLY B 1 39 ? -16.234 17.984 -7.543 1 69.06 39 GLY B N 1
ATOM 1614 C CA . GLY B 1 39 ? -14.867 18.5 -7.461 1 69.06 39 GLY B CA 1
ATOM 1615 C C . GLY B 1 39 ? -13.984 17.688 -6.535 1 69.06 39 GLY B C 1
ATOM 1616 O O . GLY B 1 39 ? -12.906 17.234 -6.93 1 69.06 39 GLY B O 1
ATOM 1617 N N . LEU B 1 40 ? -14.508 17.203 -5.43 1 74.25 40 LEU B N 1
ATOM 1618 C CA . LEU B 1 40 ? -13.648 16.594 -4.422 1 74.25 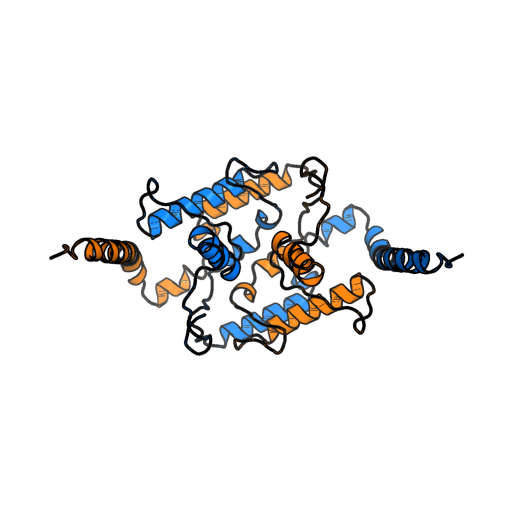40 LEU B CA 1
ATOM 1619 C C . LEU B 1 40 ? -13.18 15.211 -4.875 1 74.25 40 LEU B C 1
ATOM 1621 O O . LEU B 1 40 ? -12.008 14.859 -4.688 1 74.25 40 LEU B O 1
ATOM 1625 N N . LEU B 1 41 ? -14.047 14.539 -5.555 1 84.81 41 LEU B N 1
ATOM 1626 C CA . LEU B 1 41 ? -13.703 13.18 -5.941 1 84.81 41 LEU B CA 1
ATOM 1627 C C . LEU B 1 41 ? -12.984 13.164 -7.285 1 84.81 41 LEU B C 1
ATOM 1629 O O . LEU B 1 41 ? -12.242 12.219 -7.582 1 84.81 41 LEU B O 1
ATOM 1633 N N . THR B 1 42 ? -13.148 14.289 -7.961 1 90 42 THR B N 1
ATOM 1634 C CA . THR B 1 42 ? -12.664 14.211 -9.336 1 90 42 THR B CA 1
ATOM 1635 C C . THR B 1 42 ? -11.484 15.156 -9.547 1 90 42 THR B C 1
ATOM 1637 O O . THR B 1 42 ? -10.766 15.047 -10.539 1 90 42 THR B O 1
ATOM 1640 N N . ASN B 1 43 ? -11.273 16.047 -8.617 1 93.5 43 ASN B N 1
ATOM 1641 C CA . ASN B 1 43 ? -10.18 16.984 -8.773 1 93.5 43 ASN B CA 1
ATOM 1642 C C . ASN B 1 43 ? -8.82 16.281 -8.742 1 93.5 43 ASN B C 1
ATOM 1644 O O . ASN B 1 43 ? -8.617 15.359 -7.953 1 93.5 43 ASN B O 1
ATOM 1648 N N . PRO B 1 44 ? -7.98 16.766 -9.68 1 95.88 44 PRO B N 1
ATOM 1649 C CA . PRO B 1 44 ? -6.613 16.25 -9.578 1 95.88 44 PRO B CA 1
ATOM 1650 C C . PRO B 1 44 ? -5.906 16.703 -8.297 1 95.88 44 PRO B C 1
ATOM 1652 O O . PRO B 1 44 ? -6.332 17.656 -7.656 1 95.88 44 PRO B O 1
ATOM 1655 N N . LEU B 1 45 ? -4.855 16.016 -7.98 1 96.44 45 LEU B N 1
ATOM 1656 C CA . LEU B 1 45 ? -4.113 16.266 -6.746 1 96.44 45 LEU B CA 1
ATOM 1657 C C . LEU B 1 45 ? -3.611 17.703 -6.699 1 96.44 45 LEU B C 1
ATOM 1659 O O . LEU B 1 45 ? -3.693 18.359 -5.656 1 96.44 45 LEU B O 1
ATOM 1663 N N . GLU B 1 46 ? -3.105 18.219 -7.828 1 97.5 46 GLU B N 1
ATOM 1664 C CA . GLU B 1 46 ? -2.557 19.562 -7.906 1 97.5 46 GLU B CA 1
ATOM 1665 C C . GLU B 1 46 ? -3.578 20.609 -7.453 1 97.5 46 GLU B C 1
ATOM 1667 O O . GLU B 1 46 ? -3.227 21.578 -6.785 1 97.5 46 GLU B O 1
ATOM 1672 N N . LYS B 1 47 ? -4.793 20.344 -7.797 1 96 47 LYS B N 1
ATOM 1673 C CA . LYS B 1 47 ? -5.863 21.281 -7.453 1 96 47 LYS B CA 1
ATOM 1674 C C . LYS B 1 47 ? -6.422 20.984 -6.062 1 96 47 LYS B C 1
ATOM 1676 O O . LYS B 1 47 ? -6.656 21.906 -5.277 1 96 47 LYS B O 1
ATOM 1681 N N . GLU B 1 48 ? -6.637 19.719 -5.699 1 95 48 GLU B N 1
ATOM 1682 C CA . GLU B 1 48 ? -7.281 19.312 -4.457 1 95 48 GLU B CA 1
ATOM 1683 C C . GLU B 1 48 ? -6.371 19.562 -3.256 1 95 48 GLU B C 1
ATOM 1685 O O . GLU B 1 48 ? -6.836 19.953 -2.186 1 95 48 GLU B O 1
ATOM 1690 N N . ASP B 1 49 ? -5.125 19.312 -3.414 1 96.31 49 ASP B N 1
ATOM 1691 C CA . ASP B 1 49 ? -4.137 19.422 -2.344 1 96.31 49 ASP B CA 1
ATOM 1692 C C . ASP B 1 49 ? -2.777 19.859 -2.895 1 96.31 49 ASP B C 1
ATOM 1694 O O . ASP B 1 49 ? -1.857 19.047 -2.998 1 96.31 49 ASP B O 1
ATOM 1698 N N . PRO B 1 50 ? -2.611 21.125 -3.119 1 97.81 50 PRO B N 1
ATOM 1699 C CA . PRO B 1 50 ? -1.373 21.625 -3.717 1 97.81 50 PRO B CA 1
ATOM 1700 C C . PRO B 1 50 ? -0.152 21.391 -2.832 1 97.81 50 PRO B C 1
ATOM 1702 O O . PRO B 1 50 ? 0.961 21.219 -3.34 1 97.81 50 PRO B O 1
ATOM 1705 N N . GLU B 1 51 ? -0.33 21.344 -1.548 1 98.06 51 GLU B N 1
ATOM 1706 C CA . GLU B 1 51 ? 0.796 21.141 -0.643 1 98.06 51 GLU B CA 1
ATOM 1707 C C . GLU B 1 51 ? 1.385 19.734 -0.81 1 98.06 51 GLU B C 1
ATOM 1709 O O . GLU B 1 51 ? 2.596 19.578 -0.985 1 98.06 51 GLU B O 1
ATOM 1714 N N . ILE B 1 52 ? 0.483 18.75 -0.803 1 97.94 52 ILE B N 1
ATOM 1715 C CA . ILE B 1 52 ? 0.945 17.391 -1.02 1 97.94 52 ILE B CA 1
ATOM 1716 C C . ILE B 1 52 ? 1.494 17.25 -2.438 1 97.94 52 ILE B C 1
ATOM 1718 O O . ILE B 1 52 ? 2.514 16.578 -2.652 1 97.94 52 ILE B O 1
ATOM 1722 N N . PHE B 1 53 ? 0.82 17.875 -3.383 1 98.25 53 PHE B N 1
ATOM 1723 C CA . PHE B 1 53 ? 1.288 17.844 -4.766 1 98.25 53 PHE B CA 1
ATOM 1724 C C . PHE B 1 53 ? 2.715 18.375 -4.867 1 98.25 53 PHE B C 1
ATOM 1726 O O . PHE B 1 53 ? 3.566 17.75 -5.508 1 98.25 53 PHE B O 1
ATOM 1733 N N . ASN B 1 54 ? 2.967 19.422 -4.195 1 98.56 54 ASN B N 1
ATOM 1734 C CA . ASN B 1 54 ? 4.293 20.031 -4.234 1 98.56 54 ASN B CA 1
ATOM 1735 C C . ASN B 1 54 ? 5.336 19.141 -3.572 1 98.56 54 ASN B C 1
ATOM 1737 O O . ASN B 1 54 ? 6.469 19.047 -4.051 1 98.56 54 ASN B O 1
ATOM 1741 N N . ILE B 1 55 ? 5.016 18.562 -2.492 1 98.44 55 ILE B N 1
ATOM 1742 C CA . ILE B 1 55 ? 5.922 17.641 -1.817 1 98.44 55 ILE B CA 1
ATOM 1743 C C . ILE B 1 55 ? 6.316 16.5 -2.77 1 98.44 55 ILE B C 1
ATOM 1745 O O . ILE B 1 55 ? 7.496 16.172 -2.889 1 98.44 55 ILE B O 1
ATOM 1749 N N . ILE B 1 56 ? 5.348 15.977 -3.443 1 97.81 56 ILE B N 1
ATOM 1750 C CA . ILE B 1 56 ? 5.582 14.867 -4.367 1 97.81 56 ILE B CA 1
ATOM 1751 C C . ILE B 1 56 ? 6.473 15.336 -5.516 1 97.81 56 ILE B C 1
ATOM 1753 O O . ILE B 1 56 ? 7.395 14.633 -5.926 1 97.81 56 ILE B O 1
ATOM 1757 N N . GLU B 1 57 ? 6.203 16.531 -5.996 1 97.94 57 GLU B N 1
ATOM 1758 C CA . GLU B 1 57 ? 7.004 17.062 -7.094 1 97.94 57 GLU B CA 1
ATOM 1759 C C . GLU B 1 57 ? 8.453 17.281 -6.66 1 97.94 57 GLU B C 1
ATOM 1761 O O . GLU B 1 57 ? 9.383 17.062 -7.445 1 97.94 57 GLU B O 1
ATOM 1766 N N . HIS B 1 58 ? 8.633 17.719 -5.523 1 97.81 58 HIS B N 1
ATOM 1767 C CA . HIS B 1 58 ? 9.992 17.906 -5.023 1 97.81 58 HIS B CA 1
ATOM 1768 C C . HIS B 1 58 ? 10.695 16.562 -4.848 1 97.81 58 HIS B C 1
ATOM 1770 O O . HIS B 1 58 ? 11.891 16.453 -5.117 1 97.81 58 HIS B O 1
ATOM 1776 N N . GLU B 1 59 ? 9.992 15.57 -4.352 1 95.94 59 GLU B N 1
ATOM 1777 C CA . GLU B 1 59 ? 10.57 14.234 -4.258 1 95.94 59 GLU B CA 1
ATOM 1778 C C . GLU B 1 59 ? 10.922 13.688 -5.641 1 95.94 59 GLU B C 1
ATOM 1780 O O . GLU B 1 59 ? 11.961 13.047 -5.812 1 95.94 59 GLU B O 1
ATOM 1785 N N . LYS B 1 60 ? 10.031 13.945 -6.586 1 95.19 60 LYS B N 1
ATOM 1786 C CA . LYS B 1 60 ? 10.305 13.547 -7.965 1 95.19 60 LYS B CA 1
ATOM 1787 C C . LYS B 1 60 ? 11.609 14.172 -8.461 1 95.19 60 LYS B C 1
ATOM 1789 O O . LYS B 1 60 ? 12.445 13.484 -9.055 1 95.19 60 LYS B O 1
ATOM 1794 N N . LYS B 1 61 ? 11.742 15.422 -8.203 1 95.75 61 LYS B N 1
ATOM 1795 C CA . LYS B 1 61 ? 12.953 16.125 -8.602 1 95.75 61 LYS B CA 1
ATOM 1796 C C . LYS B 1 61 ? 14.188 15.547 -7.918 1 95.75 61 LYS B C 1
ATOM 1798 O O . LYS B 1 61 ? 15.219 15.336 -8.555 1 95.75 61 LYS B O 1
ATOM 1803 N N . ARG B 1 62 ? 14.062 15.297 -6.68 1 94.06 62 ARG B N 1
ATOM 1804 C CA . ARG B 1 62 ? 15.18 14.719 -5.941 1 94.06 62 ARG B CA 1
ATOM 1805 C C . ARG B 1 62 ? 15.609 13.383 -6.543 1 94.06 62 ARG B C 1
ATOM 1807 O O . ARG B 1 62 ? 16.797 13.141 -6.742 1 94.06 62 ARG B O 1
ATOM 1814 N N . GLN B 1 63 ? 14.609 12.555 -6.812 1 90.88 63 GLN B N 1
ATOM 1815 C CA . GLN B 1 63 ? 14.906 11.242 -7.363 1 90.88 63 GLN B CA 1
ATOM 1816 C C . GLN B 1 63 ? 15.539 11.352 -8.75 1 90.88 63 GLN B C 1
ATOM 1818 O O . GLN B 1 63 ? 16.438 10.586 -9.094 1 90.88 63 GLN B O 1
ATOM 1823 N N . LEU B 1 64 ? 15.109 12.305 -9.523 1 89.69 64 LEU B N 1
ATOM 1824 C CA . LEU B 1 64 ? 15.625 12.5 -10.875 1 89.69 64 LEU B CA 1
ATOM 1825 C C . LEU B 1 64 ? 17.062 13.031 -10.836 1 89.69 64 LEU B C 1
ATOM 1827 O O . LEU B 1 64 ? 17.859 12.703 -11.711 1 89.69 64 LEU B O 1
ATOM 1831 N N . GLU B 1 65 ? 17.344 13.719 -9.805 1 91.81 65 GLU B N 1
ATOM 1832 C CA . GLU B 1 65 ? 18.625 14.398 -9.742 1 91.81 65 GLU B CA 1
ATOM 1833 C C . GLU B 1 65 ? 19.594 13.68 -8.797 1 91.81 65 GLU B C 1
ATOM 1835 O O . GLU B 1 65 ? 20.594 14.258 -8.375 1 91.81 65 GLU B O 1
ATOM 1840 N N . SER B 1 66 ? 19.203 12.523 -8.414 1 88.12 66 SER B N 1
ATOM 1841 C CA . SER B 1 66 ? 20.047 11.773 -7.5 1 88.12 66 SER B CA 1
ATOM 1842 C C . SER B 1 66 ? 20.25 10.336 -7.984 1 88.12 66 SER B C 1
ATOM 1844 O O . SER B 1 66 ? 19.438 9.82 -8.758 1 88.12 66 SER B O 1
ATOM 1846 N N . ILE B 1 67 ? 21.391 9.828 -7.648 1 83.12 67 ILE B N 1
ATOM 1847 C CA . ILE B 1 67 ? 21.641 8.406 -7.84 1 83.12 67 ILE B CA 1
ATOM 1848 C C . ILE B 1 67 ? 21.469 7.672 -6.512 1 83.12 67 ILE B C 1
ATOM 1850 O O . ILE B 1 67 ? 22.125 8.008 -5.52 1 83.12 67 ILE B O 1
ATOM 1854 N N . VAL B 1 68 ? 20.5 6.902 -6.516 1 77 68 VAL B N 1
ATOM 1855 C CA . VAL B 1 68 ? 20.234 6.145 -5.297 1 77 68 VAL B CA 1
ATOM 1856 C C . VAL B 1 68 ? 21.094 4.883 -5.273 1 77 68 VAL B C 1
ATOM 1858 O O . VAL B 1 68 ? 21.047 4.07 -6.199 1 77 68 VAL B O 1
ATOM 1861 N N . LEU B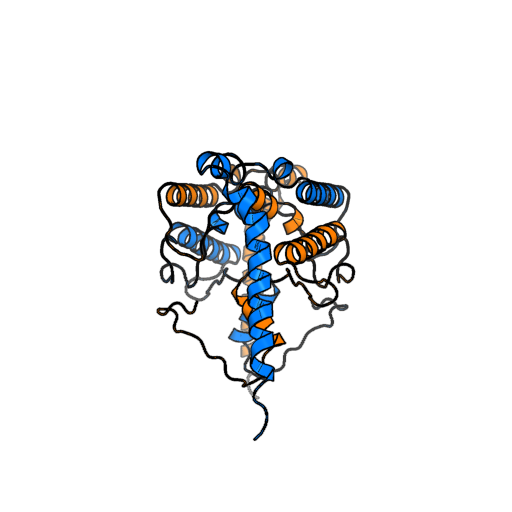 1 69 ? 21.844 4.711 -4.219 1 78.94 69 LEU B N 1
ATOM 1862 C CA . LEU B 1 69 ? 22.781 3.592 -4.137 1 78.94 69 LEU B CA 1
ATOM 1863 C C . LEU B 1 69 ? 22.312 2.578 -3.096 1 78.94 69 LEU B C 1
ATOM 1865 O O . LEU B 1 69 ? 23.078 1.688 -2.709 1 78.94 69 LEU B O 1
ATOM 1869 N N . ILE B 1 70 ? 21.125 2.797 -2.648 1 73.06 70 ILE B N 1
ATOM 1870 C CA . ILE B 1 70 ? 20.562 1.817 -1.724 1 73.06 70 ILE B CA 1
ATOM 1871 C C . ILE B 1 70 ? 20.094 0.589 -2.498 1 73.06 70 ILE B C 1
ATOM 1873 O O . ILE B 1 70 ? 19.203 0.688 -3.348 1 73.06 70 ILE B O 1
ATOM 1877 N N . ALA B 1 71 ? 20.672 -0.592 -2.24 1 71.44 71 ALA B N 1
ATOM 1878 C CA . ALA B 1 71 ? 20.469 -1.816 -3.012 1 71.44 71 ALA B CA 1
ATOM 1879 C C . ALA B 1 71 ? 19 -2.246 -2.986 1 71.44 71 ALA B C 1
ATOM 1881 O O . ALA B 1 71 ? 18.5 -2.805 -3.963 1 71.44 71 ALA B O 1
ATOM 1882 N N . SER B 1 72 ? 18.297 -1.932 -1.87 1 68.44 72 SER B N 1
ATOM 1883 C CA . SER B 1 72 ? 16.938 -2.418 -1.723 1 68.44 72 SER B CA 1
ATOM 1884 C C . SER B 1 72 ? 15.938 -1.455 -2.352 1 68.44 72 SER B C 1
ATOM 1886 O O . SER B 1 72 ? 14.734 -1.739 -2.396 1 68.44 72 SER B O 1
ATOM 1888 N N . GLU B 1 73 ? 16.438 -0.343 -2.859 1 76.69 73 GLU B N 1
ATOM 1889 C CA . GLU B 1 73 ? 15.539 0.629 -3.479 1 76.69 73 GLU B CA 1
ATOM 1890 C C . GLU B 1 73 ? 15.75 0.692 -4.988 1 76.69 73 GLU B C 1
ATOM 1892 O O . GLU B 1 73 ? 16.891 0.625 -5.465 1 76.69 73 GLU B O 1
ATOM 1897 N N . ASN B 1 74 ? 14.617 0.543 -5.699 1 76.81 74 ASN B N 1
ATOM 1898 C CA . ASN B 1 74 ? 14.641 0.736 -7.145 1 76.81 74 ASN B CA 1
ATOM 1899 C C . ASN B 1 74 ? 13.461 1.578 -7.621 1 76.81 74 ASN B C 1
ATOM 1901 O O . ASN B 1 74 ? 12.469 1.711 -6.91 1 76.81 74 ASN B O 1
ATOM 1905 N N . TYR B 1 75 ? 13.719 2.256 -8.781 1 83.38 75 TYR B N 1
ATOM 1906 C CA . TYR B 1 75 ? 12.617 2.988 -9.391 1 83.38 75 TYR B CA 1
ATOM 1907 C C . TYR B 1 75 ? 11.625 2.035 -10.047 1 83.38 75 TYR B C 1
ATOM 1909 O O . TYR B 1 75 ? 12.023 1.08 -10.719 1 83.38 75 TYR B O 1
ATOM 1917 N N . THR B 1 76 ? 10.484 2.314 -9.664 1 87.44 76 THR B N 1
ATOM 1918 C CA . THR B 1 76 ? 9.484 1.477 -10.312 1 87.44 76 THR B CA 1
ATOM 1919 C C . THR B 1 76 ? 9.055 2.078 -11.648 1 87.44 76 THR B C 1
ATOM 1921 O O . THR B 1 76 ? 9.469 3.186 -11.992 1 87.44 76 THR B O 1
ATOM 1924 N N . SER B 1 77 ? 8.32 1.314 -12.477 1 91.38 77 SER B N 1
ATOM 1925 C CA . SER B 1 77 ? 7.871 1.725 -13.797 1 91.38 77 SER B CA 1
ATOM 1926 C C . SER B 1 77 ? 6.586 2.543 -13.719 1 91.38 77 SER B C 1
ATOM 1928 O O . SER B 1 77 ? 5.871 2.492 -12.719 1 91.38 77 SER B O 1
ATOM 1930 N N . LYS B 1 78 ? 6.355 3.314 -14.695 1 92.81 78 LYS B N 1
ATOM 1931 C CA . LYS B 1 78 ? 5.102 4.051 -14.836 1 92.81 78 LYS B CA 1
ATOM 1932 C C . LYS B 1 78 ? 3.902 3.109 -14.742 1 92.81 78 LYS B C 1
ATOM 1934 O O . LYS B 1 78 ? 2.896 3.438 -14.109 1 92.81 78 LYS B O 1
ATOM 1939 N N . ALA B 1 79 ? 3.984 1.975 -15.344 1 95.31 79 ALA B N 1
ATOM 1940 C CA . ALA B 1 79 ? 2.906 0.99 -15.336 1 95.31 79 ALA B CA 1
ATOM 1941 C C . ALA B 1 79 ? 2.572 0.559 -13.906 1 95.31 79 ALA B C 1
ATOM 1943 O O . ALA B 1 79 ? 1.398 0.458 -13.539 1 95.31 79 ALA B O 1
ATOM 1944 N N . VAL B 1 80 ? 3.602 0.367 -13.086 1 94.75 80 VAL B N 1
ATOM 1945 C CA . VAL B 1 80 ? 3.4 -0.051 -11.703 1 94.75 80 VAL B CA 1
ATOM 1946 C C . VAL B 1 80 ? 2.736 1.076 -10.914 1 94.75 80 VAL B C 1
ATOM 1948 O O . VAL B 1 80 ? 1.804 0.836 -10.141 1 94.75 80 VAL B O 1
ATOM 1951 N N . MET B 1 81 ? 3.129 2.256 -11.141 1 94.56 81 MET B N 1
ATOM 1952 C CA . MET B 1 81 ? 2.539 3.398 -10.445 1 94.56 81 MET B CA 1
ATOM 1953 C C . MET B 1 81 ? 1.071 3.566 -10.828 1 94.56 81 MET B C 1
ATOM 1955 O O . MET B 1 81 ? 0.238 3.881 -9.977 1 94.56 81 MET B O 1
ATOM 1959 N N . GLN B 1 82 ? 0.815 3.328 -12.109 1 95.88 82 GLN B N 1
ATOM 1960 C CA . GLN B 1 82 ? -0.57 3.412 -12.562 1 95.88 82 GLN B CA 1
ATOM 1961 C C . GLN B 1 82 ? -1.426 2.326 -11.914 1 95.88 82 GLN B C 1
ATOM 1963 O O . GLN B 1 82 ? -2.574 2.574 -11.539 1 95.88 82 GLN B O 1
ATOM 1968 N N . ALA B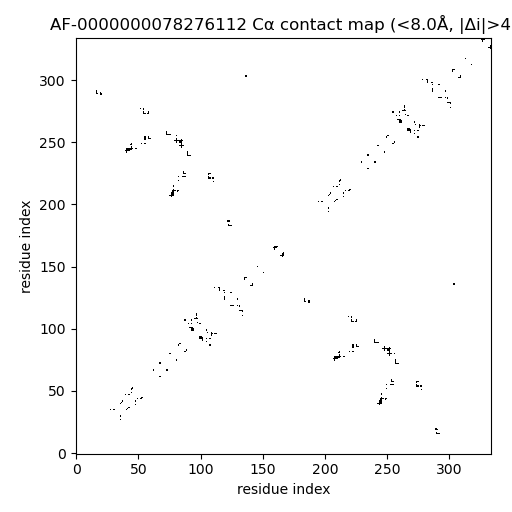 1 83 ? -0.885 1.155 -11.781 1 96.38 83 ALA B N 1
ATOM 1969 C CA . ALA B 1 83 ? -1.617 0.066 -11.141 1 96.38 83 ALA B CA 1
ATOM 1970 C C . ALA B 1 83 ? -1.865 0.366 -9.664 1 96.38 83 ALA B C 1
ATOM 1972 O O . ALA B 1 83 ? -2.963 0.129 -9.148 1 96.38 83 ALA B O 1
ATOM 1973 N N . LEU B 1 84 ? -0.864 0.96 -9.016 1 94.25 84 LEU B N 1
ATOM 1974 C CA . LEU B 1 84 ? -0.965 1.285 -7.602 1 94.25 84 LEU B CA 1
ATOM 1975 C C . LEU B 1 84 ? -2.01 2.371 -7.367 1 94.25 84 LEU B C 1
ATOM 1977 O O . LEU B 1 84 ? -2.744 2.328 -6.375 1 94.25 84 LEU B O 1
ATOM 1981 N N . GLY B 1 85 ? -2.033 3.297 -8.195 1 94.62 85 GLY B N 1
ATOM 1982 C CA . GLY B 1 85 ? -2.984 4.391 -8.07 1 94.62 85 GLY B CA 1
ATOM 1983 C C . GLY B 1 85 ? -4.305 4.117 -8.766 1 94.62 85 GLY B C 1
ATOM 1984 O O . GLY B 1 85 ? -4.93 5.035 -9.305 1 94.62 85 GLY B O 1
ATOM 1985 N N . SER B 1 86 ? -4.754 2.885 -8.828 1 94.88 86 SER B N 1
ATOM 1986 C CA . SER B 1 86 ? -5.973 2.51 -9.531 1 94.88 86 SER B CA 1
ATOM 1987 C C . SER B 1 86 ? -7.117 2.25 -8.562 1 94.88 86 SER B C 1
ATOM 1989 O O . SER B 1 86 ? -6.922 2.271 -7.34 1 94.88 86 SER B O 1
ATOM 1991 N N . VAL B 1 87 ? -8.273 1.946 -9.141 1 93.81 87 VAL B N 1
ATOM 1992 C CA . VAL B 1 87 ? -9.508 1.732 -8.391 1 93.81 87 VAL B CA 1
ATOM 1993 C C . VAL B 1 87 ? -9.391 0.46 -7.559 1 93.81 87 VAL B C 1
ATOM 1995 O O . VAL B 1 87 ? -10.219 0.206 -6.68 1 93.81 87 VAL B O 1
ATOM 1998 N N . MET B 1 88 ? -8.375 -0.318 -7.758 1 93.19 88 MET B N 1
ATOM 1999 C CA . MET B 1 88 ? -8.188 -1.539 -6.98 1 93.19 88 MET B CA 1
ATOM 2000 C C . MET B 1 88 ? -8.016 -1.22 -5.5 1 93.19 88 MET B C 1
ATOM 2002 O O . MET B 1 88 ? -8.266 -2.07 -4.645 1 93.19 88 MET B O 1
ATOM 2006 N N . GLN B 1 89 ? -7.648 0.022 -5.227 1 89.31 89 GLN B N 1
ATOM 2007 C CA . GLN B 1 89 ? -7.387 0.45 -3.855 1 89.31 89 GLN B CA 1
ATOM 2008 C C . GLN B 1 89 ? -8.688 0.644 -3.084 1 89.31 89 GLN B C 1
ATOM 2010 O O . GLN B 1 89 ? -8.68 0.714 -1.853 1 89.31 89 GLN B O 1
ATOM 2015 N N . ASN B 1 90 ? -9.766 0.684 -3.787 1 88.56 90 ASN B N 1
ATOM 2016 C CA . ASN B 1 90 ? -11.055 0.946 -3.152 1 88.56 90 ASN B CA 1
ATOM 2017 C C . ASN B 1 90 ? -11.625 -0.312 -2.506 1 88.56 90 ASN B C 1
ATOM 2019 O O . ASN B 1 90 ? -12.609 -0.242 -1.767 1 88.56 90 ASN B O 1
ATOM 2023 N N . LYS B 1 91 ? -11.008 -1.428 -2.742 1 87.12 91 LYS B N 1
ATOM 2024 C CA . LYS B 1 91 ? -11.586 -2.695 -2.307 1 87.12 91 LYS B CA 1
ATOM 2025 C C . LYS B 1 91 ? -10.781 -3.307 -1.165 1 87.12 91 LYS B C 1
ATOM 2027 O O . LYS B 1 91 ? -9.547 -3.312 -1.203 1 87.12 91 LYS B O 1
ATOM 2032 N N . TYR B 1 92 ? -11.5 -3.646 -0.153 1 80.69 92 TYR B N 1
ATOM 2033 C CA . TYR B 1 92 ? -10.953 -4.477 0.917 1 80.69 92 TYR B CA 1
ATOM 2034 C C . TYR B 1 92 ? -11.18 -5.953 0.633 1 80.69 92 TYR B C 1
ATOM 2036 O O . TYR B 1 92 ? -12.328 -6.402 0.542 1 80.69 92 TYR B O 1
ATOM 2044 N N . SER B 1 93 ? -10.102 -6.656 0.459 1 86.12 93 SER B N 1
ATOM 2045 C CA . SER B 1 93 ? -10.219 -8.047 0.037 1 86.12 93 SER B CA 1
ATOM 2046 C C . SER B 1 93 ? -9.625 -8.992 1.076 1 86.12 93 SER B C 1
ATOM 2048 O O . SER B 1 93 ? -8.508 -9.477 0.913 1 86.12 93 SER B O 1
ATOM 2050 N N . GLU B 1 94 ? -10.383 -9.266 2.107 1 84.12 94 GLU B N 1
ATOM 2051 C CA . GLU B 1 94 ? -9.953 -10.219 3.127 1 84.12 94 GLU B CA 1
ATOM 2052 C C . GLU B 1 94 ? -10.25 -11.656 2.699 1 84.12 94 GLU B C 1
ATOM 2054 O O . GLU B 1 94 ? -11.289 -11.922 2.084 1 84.12 94 GLU B O 1
ATOM 2059 N N . GLY B 1 95 ? -9.312 -12.484 3.096 1 88.31 95 GLY B N 1
ATOM 2060 C CA . GLY B 1 95 ? -9.438 -13.867 2.658 1 88.31 95 GLY B CA 1
ATOM 2061 C C . GLY B 1 95 ? -8.617 -14.172 1.419 1 88.31 95 GLY B C 1
ATOM 2062 O O . GLY B 1 95 ? -7.859 -13.328 0.942 1 88.31 95 GLY B O 1
ATOM 2063 N N . TYR B 1 96 ? -8.797 -15.422 0.961 1 91.81 96 TYR B N 1
ATOM 2064 C CA . TYR B 1 96 ? -8.078 -15.852 -0.231 1 91.81 96 TYR B CA 1
ATOM 2065 C C . TYR B 1 96 ? -8.977 -15.812 -1.458 1 91.81 96 TYR B C 1
ATOM 2067 O O . TYR B 1 96 ? -10.203 -15.742 -1.333 1 91.81 96 TYR B O 1
ATOM 2075 N N . PRO B 1 97 ? -8.305 -15.75 -2.656 1 94.25 97 PRO B N 1
ATOM 2076 C CA . PRO B 1 97 ? -9.133 -15.75 -3.865 1 94.25 97 PRO B CA 1
ATOM 2077 C C . PRO B 1 97 ? -10.195 -16.844 -3.857 1 94.25 97 PRO B C 1
ATOM 2079 O O . PRO B 1 97 ? -9.906 -17.984 -3.492 1 94.25 97 PRO B O 1
ATOM 2082 N N . ASN B 1 98 ? -11.398 -16.469 -4.195 1 93 98 ASN B N 1
ATOM 2083 C CA . ASN B 1 98 ? -12.562 -17.344 -4.266 1 93 98 ASN B CA 1
ATOM 2084 C C . ASN B 1 98 ? -13.078 -17.703 -2.873 1 93 98 ASN B C 1
ATOM 2086 O O . ASN B 1 98 ? -13.938 -18.562 -2.73 1 93 98 ASN B O 1
ATOM 2090 N N . ALA B 1 99 ? -12.523 -17.156 -1.834 1 91.5 99 ALA B N 1
ATOM 2091 C CA . ALA B 1 99 ? -12.961 -17.344 -0.453 1 91.5 99 ALA B CA 1
ATOM 2092 C C . ALA B 1 99 ? -12.859 -16.047 0.337 1 91.5 99 ALA B C 1
ATOM 2094 O O . ALA B 1 99 ? -12.273 -16.016 1.422 1 91.5 99 ALA B O 1
ATOM 2095 N N . ARG B 1 100 ? -13.445 -15.094 -0.273 1 89.75 100 ARG B N 1
ATOM 2096 C CA . ARG B 1 100 ? -13.398 -13.766 0.318 1 89.75 100 ARG B CA 1
ATOM 2097 C C . ARG B 1 100 ? -14.531 -13.562 1.321 1 89.75 100 ARG B C 1
ATOM 2099 O O . ARG B 1 100 ? -15.609 -14.141 1.166 1 89.75 100 ARG B O 1
ATOM 2106 N N . TYR B 1 101 ? -14.25 -12.68 2.201 1 81.06 101 TYR B N 1
ATOM 2107 C CA . TYR B 1 101 ? -15.258 -12.375 3.213 1 81.06 101 TYR B CA 1
ATOM 2108 C C . TYR B 1 101 ? -16.266 -11.359 2.689 1 81.06 101 TYR B C 1
ATOM 2110 O O . TYR B 1 101 ? -17.406 -11.32 3.152 1 81.06 101 TYR B O 1
ATOM 2118 N N . TYR B 1 102 ? -15.812 -10.602 1.785 1 81.06 102 TYR B N 1
ATOM 2119 C CA . TYR B 1 102 ? -16.672 -9.57 1.214 1 81.06 102 TYR B CA 1
ATOM 2120 C C . TYR B 1 102 ? -16.953 -9.844 -0.259 1 81.06 102 TYR B C 1
ATOM 2122 O O . TYR B 1 102 ? -16.156 -10.5 -0.936 1 81.06 102 TYR B O 1
ATOM 2130 N N . ALA B 1 103 ? -18.062 -9.297 -0.695 1 85.25 103 ALA B N 1
ATOM 2131 C CA . ALA B 1 103 ? -18.453 -9.477 -2.096 1 85.25 103 ALA B CA 1
ATOM 2132 C C . ALA B 1 103 ? -17.688 -8.5 -2.994 1 85.25 103 ALA B C 1
ATOM 2134 O O . ALA B 1 103 ? -17.016 -7.586 -2.506 1 85.25 103 ALA B O 1
ATOM 2135 N N . GLY B 1 104 ? -17.734 -8.758 -4.312 1 88.94 104 GLY B N 1
ATOM 2136 C CA . GLY B 1 104 ? -17.219 -7.824 -5.293 1 88.94 104 GLY B CA 1
ATOM 2137 C C . GLY B 1 104 ? -15.719 -7.949 -5.512 1 88.94 104 GLY B C 1
ATOM 2138 O O . GLY B 1 104 ? -15.047 -6.969 -5.836 1 88.94 104 GLY B O 1
ATOM 2139 N N . ASN B 1 105 ? -15.266 -9.164 -5.312 1 93.44 105 ASN B N 1
ATOM 2140 C CA . ASN B 1 105 ? -13.812 -9.32 -5.391 1 93.44 105 ASN B CA 1
ATOM 2141 C C . ASN B 1 105 ? -13.398 -10.094 -6.637 1 93.44 105 ASN B C 1
ATOM 2143 O O . ASN B 1 105 ? -12.266 -10.57 -6.734 1 93.44 105 ASN B O 1
ATOM 2147 N N . GLU B 1 106 ? -14.281 -10.219 -7.586 1 95 106 GLU B N 1
ATOM 2148 C CA . GLU B 1 106 ? -14.016 -11.062 -8.742 1 95 106 GLU B CA 1
ATOM 2149 C C . GLU B 1 106 ? -12.766 -10.602 -9.484 1 95 106 GLU B C 1
ATOM 2151 O O . GLU B 1 106 ? -11.93 -11.43 -9.875 1 95 106 GLU B O 1
ATOM 2156 N N . TRP B 1 107 ? -12.594 -9.375 -9.695 1 96.5 107 TRP B N 1
ATOM 2157 C CA . TRP B 1 107 ? -11.469 -8.891 -10.477 1 96.5 107 TRP B CA 1
ATOM 2158 C C . TRP B 1 107 ? -10.211 -8.781 -9.617 1 96.5 107 TRP B C 1
ATOM 2160 O O . TRP B 1 107 ? -9.094 -8.961 -10.102 1 96.5 107 TRP B O 1
ATOM 2170 N N . ILE B 1 108 ? -10.383 -8.5 -8.32 1 95.75 108 ILE B N 1
ATOM 2171 C CA . ILE B 1 108 ? -9.258 -8.555 -7.402 1 95.75 108 ILE B CA 1
ATOM 2172 C C . ILE B 1 108 ? -8.695 -9.969 -7.355 1 95.75 108 ILE B C 1
ATOM 2174 O O . ILE B 1 108 ? -7.48 -10.172 -7.371 1 95.75 108 ILE B O 1
ATOM 2178 N N . ASP B 1 109 ? -9.578 -10.922 -7.312 1 97.25 109 ASP B N 1
ATOM 2179 C CA . ASP B 1 109 ? -9.164 -12.32 -7.316 1 97.25 109 ASP B CA 1
ATOM 2180 C C . ASP B 1 109 ? -8.375 -12.656 -8.578 1 97.25 109 ASP B C 1
ATOM 2182 O O . ASP B 1 109 ? -7.352 -13.336 -8.516 1 97.25 109 ASP B O 1
ATOM 2186 N N . LYS B 1 110 ? -8.898 -12.148 -9.688 1 97.88 110 LYS B N 1
ATOM 2187 C CA . LYS B 1 110 ? -8.211 -12.406 -10.945 1 97.88 110 LYS B CA 1
ATOM 2188 C C . LYS B 1 110 ? -6.805 -11.805 -10.945 1 97.88 110 LYS B C 1
ATOM 2190 O O . LYS B 1 110 ? -5.859 -12.422 -11.438 1 97.88 110 LYS B O 1
ATOM 2195 N N . SER B 1 111 ? -6.68 -10.641 -10.414 1 97.56 111 SER B N 1
ATOM 2196 C CA . SER B 1 111 ? -5.371 -10 -10.32 1 97.56 111 SER B CA 1
ATOM 2197 C C . SER B 1 111 ? -4.43 -10.805 -9.422 1 97.56 111 SER B C 1
ATOM 2199 O O . SER B 1 111 ? -3.258 -10.992 -9.758 1 97.56 111 SER B O 1
ATOM 2201 N N . GLU B 1 112 ? -4.957 -11.219 -8.25 1 96.88 112 GLU B N 1
ATOM 2202 C CA . GLU B 1 112 ? -4.145 -11.984 -7.309 1 96.88 112 GLU B CA 1
ATOM 2203 C C . GLU B 1 112 ? -3.719 -13.32 -7.906 1 96.88 112 GLU B C 1
ATOM 2205 O O . GLU B 1 112 ? -2.551 -13.703 -7.812 1 96.88 112 GLU B O 1
ATOM 2210 N N . LEU B 1 113 ? -4.594 -13.992 -8.516 1 97.5 113 LEU B N 1
ATOM 2211 C CA . LEU B 1 113 ? -4.301 -15.289 -9.125 1 97.5 113 LEU B CA 1
ATOM 2212 C C . LEU B 1 113 ? -3.299 -15.133 -10.266 1 97.5 113 LEU B C 1
ATOM 2214 O O . LEU B 1 113 ? -2.412 -15.977 -10.438 1 97.5 113 LEU B O 1
ATOM 2218 N N . LEU B 1 114 ? -3.508 -14.07 -11.039 1 97.62 114 LEU B N 1
ATOM 2219 C CA . LEU B 1 114 ? -2.561 -13.797 -12.109 1 97.62 114 LEU B CA 1
ATOM 2220 C C . LEU B 1 114 ? -1.158 -13.57 -11.555 1 97.62 114 LEU B C 1
ATOM 2222 O O . LEU B 1 114 ? -0.181 -14.094 -12.102 1 97.62 114 LEU B O 1
ATOM 2226 N N . CYS B 1 115 ? -1.059 -12.812 -10.508 1 97.25 115 CYS B N 1
ATOM 2227 C CA . CYS B 1 115 ? 0.228 -12.547 -9.875 1 97.25 115 CYS B CA 1
ATOM 2228 C C . CYS B 1 115 ? 0.865 -13.836 -9.375 1 97.25 115 CYS B C 1
ATOM 2230 O O . CYS B 1 115 ? 2.064 -14.047 -9.555 1 97.25 115 CYS B O 1
ATOM 2232 N N . GLN B 1 116 ? 0.079 -14.648 -8.734 1 96.31 116 GLN B N 1
ATOM 2233 C CA . GLN B 1 116 ? 0.573 -15.93 -8.242 1 96.31 116 GLN B CA 1
ATOM 2234 C C . GLN B 1 116 ? 1.106 -16.797 -9.375 1 96.31 116 GLN B C 1
ATOM 2236 O O . GLN B 1 116 ? 2.201 -17.344 -9.281 1 96.31 116 GLN B O 1
ATOM 2241 N N . LYS B 1 117 ? 0.33 -16.844 -10.43 1 97.44 117 LYS B N 1
ATOM 2242 C CA . LYS B 1 117 ? 0.732 -17.641 -11.594 1 97.44 117 LYS B CA 1
ATOM 2243 C C . LYS B 1 117 ? 2.051 -17.125 -12.172 1 97.44 117 LYS B C 1
ATOM 2245 O O . LYS B 1 117 ? 2.963 -17.906 -12.43 1 97.44 117 LYS B O 1
ATOM 2250 N N . ARG B 1 118 ? 2.172 -15.836 -12.289 1 96.56 118 ARG B N 1
ATOM 2251 C CA . ARG B 1 118 ? 3.365 -15.242 -12.883 1 96.56 118 ARG B CA 1
ATOM 2252 C C . ARG B 1 118 ? 4.578 -15.414 -11.977 1 96.56 118 ARG B C 1
ATOM 2254 O O . ARG B 1 118 ? 5.699 -15.578 -12.453 1 96.56 118 ARG B O 1
ATOM 2261 N N . ALA B 1 119 ? 4.301 -15.367 -10.703 1 95.94 119 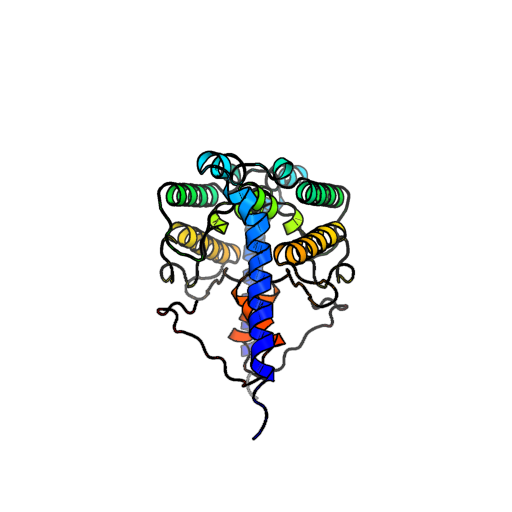ALA B N 1
ATOM 2262 C CA . ALA B 1 119 ? 5.391 -15.594 -9.758 1 95.94 119 ALA B CA 1
ATOM 2263 C C . ALA B 1 119 ? 5.941 -17.016 -9.875 1 95.94 119 ALA B C 1
ATOM 2265 O O . ALA B 1 119 ? 7.156 -17.219 -9.898 1 95.94 119 ALA B O 1
ATOM 2266 N N . LEU B 1 120 ? 5.062 -17.969 -9.906 1 95.94 120 LEU B N 1
ATOM 2267 C CA . LEU B 1 120 ? 5.484 -19.359 -10.062 1 95.94 120 LEU B CA 1
ATOM 2268 C C . LEU B 1 120 ? 6.277 -19.547 -11.352 1 95.94 120 LEU B C 1
ATOM 2270 O O . LEU B 1 120 ? 7.32 -20.203 -11.352 1 95.94 120 LEU B O 1
ATOM 2274 N N . GLU B 1 121 ? 5.797 -18.938 -12.422 1 95.5 121 GLU B N 1
ATOM 2275 C CA . GLU B 1 121 ? 6.48 -19.016 -13.711 1 95.5 121 GLU B CA 1
ATOM 2276 C C . GLU B 1 121 ? 7.852 -18.344 -13.648 1 95.5 121 GLU B C 1
ATOM 2278 O O . GLU B 1 121 ? 8.844 -18.906 -14.133 1 95.5 121 GLU B O 1
ATOM 2283 N N . CYS B 1 122 ? 7.914 -17.188 -13.07 1 93.88 122 CYS B N 1
ATOM 2284 C CA . CYS B 1 122 ? 9.148 -16.422 -13 1 93.88 122 CYS B CA 1
ATOM 2285 C C . CYS B 1 122 ? 10.234 -17.188 -12.258 1 93.88 122 CYS B C 1
ATOM 2287 O O . CYS B 1 122 ? 11.398 -17.156 -12.648 1 93.88 122 CYS B O 1
ATOM 2289 N N . PHE B 1 123 ? 9.797 -17.906 -11.234 1 94.62 123 PHE B N 1
ATOM 2290 C CA . PHE B 1 123 ? 10.781 -18.594 -10.406 1 94.62 123 PHE B CA 1
ATOM 2291 C C . PHE B 1 123 ? 10.891 -20.062 -10.789 1 94.62 123 PHE B C 1
ATOM 2293 O O . PHE B 1 123 ? 11.617 -20.828 -10.156 1 94.62 123 PHE B O 1
ATOM 2300 N N . GLY B 1 124 ? 10.188 -20.453 -11.789 1 95.69 124 GLY B N 1
ATOM 2301 C CA . GLY B 1 124 ? 10.25 -21.812 -12.297 1 95.69 124 GLY B CA 1
ATOM 2302 C C . GLY B 1 124 ? 9.797 -22.859 -11.281 1 95.69 124 GLY B C 1
ATOM 2303 O O . GLY B 1 124 ? 10.422 -23.906 -11.141 1 95.69 124 GLY B O 1
ATOM 2304 N N . LEU B 1 125 ? 8.805 -22.547 -10.602 1 94.56 125 LEU B N 1
ATOM 2305 C CA . LEU B 1 125 ? 8.352 -23.406 -9.516 1 94.56 125 LEU B CA 1
ATOM 2306 C C . LEU B 1 125 ? 7.105 -24.188 -9.93 1 94.56 125 LEU B C 1
ATOM 2308 O O . LEU B 1 125 ? 6.238 -23.656 -10.625 1 94.56 125 LEU B O 1
ATOM 2312 N N . ASP B 1 126 ? 7.07 -25.391 -9.492 1 96.25 126 ASP B N 1
ATOM 2313 C CA . ASP B 1 126 ? 5.941 -26.281 -9.734 1 96.25 126 ASP B CA 1
ATOM 2314 C C . ASP B 1 126 ? 4.742 -25.906 -8.867 1 96.25 126 ASP B C 1
ATOM 2316 O O . ASP B 1 126 ? 4.816 -25.969 -7.641 1 96.25 126 ASP B O 1
ATOM 2320 N N . PRO B 1 127 ? 3.662 -25.594 -9.5 1 94.75 127 PRO B N 1
ATOM 2321 C CA . PRO B 1 127 ? 2.482 -25.188 -8.742 1 94.75 127 PRO B CA 1
ATOM 2322 C C . PRO B 1 127 ? 1.943 -26.281 -7.836 1 94.75 127 PRO B C 1
ATOM 2324 O O . PRO B 1 127 ? 1.194 -26.016 -6.895 1 94.75 127 PRO B O 1
ATOM 2327 N N . GLU B 1 128 ? 2.172 -27.516 -8.109 1 95.69 128 GLU B N 1
ATOM 2328 C CA . GLU B 1 128 ? 1.74 -28.625 -7.258 1 95.69 128 GLU B CA 1
ATOM 2329 C C . GLU B 1 128 ? 2.586 -28.719 -5.992 1 95.69 128 GLU B C 1
ATOM 2331 O O . GLU B 1 128 ? 2.182 -29.344 -5.012 1 95.69 128 GLU B O 1
ATOM 2336 N N . LYS B 1 129 ? 3.678 -28.125 -6.016 1 94.81 129 LYS B N 1
ATOM 2337 C CA . LYS B 1 129 ? 4.617 -28.266 -4.906 1 94.81 129 LYS B CA 1
ATOM 2338 C C . LYS B 1 129 ? 4.75 -26.938 -4.145 1 94.81 129 LYS B C 1
ATOM 2340 O O . LYS B 1 129 ? 5.113 -26.938 -2.965 1 94.81 129 LYS B O 1
ATOM 2345 N N . TRP B 1 130 ? 4.508 -25.844 -4.859 1 91.94 130 TRP B N 1
ATOM 2346 C CA . TRP B 1 130 ? 4.773 -24.547 -4.254 1 91.94 130 TRP B CA 1
ATOM 2347 C C . TRP B 1 130 ? 3.516 -23.688 -4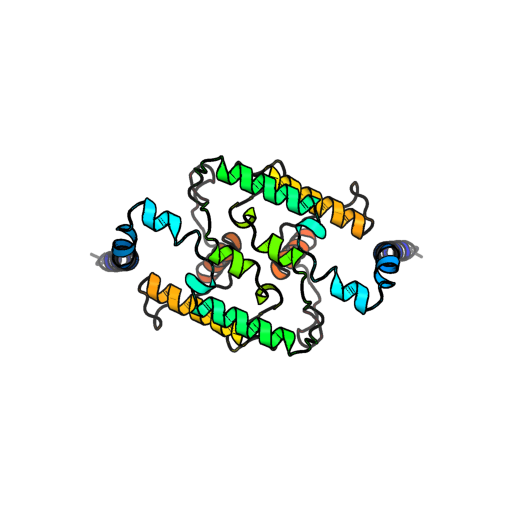.227 1 91.94 130 TRP B C 1
ATOM 2349 O O . TRP B 1 130 ? 2.729 -23.703 -5.176 1 91.94 130 TRP B O 1
ATOM 2359 N N . GLY B 1 131 ? 3.4 -22.984 -3.072 1 88.44 131 GLY B N 1
ATOM 2360 C CA . GLY B 1 131 ? 2.404 -21.938 -2.961 1 88.44 131 GLY B CA 1
ATOM 2361 C C . GLY B 1 131 ? 2.998 -20.531 -3.025 1 88.44 131 GLY B C 1
ATOM 2362 O O . GLY B 1 131 ? 4.199 -20.359 -2.803 1 88.44 131 GLY B O 1
ATOM 2363 N N . VAL B 1 132 ? 2.145 -19.641 -3.494 1 91.94 132 VAL B N 1
ATOM 2364 C CA . VAL B 1 132 ? 2.541 -18.234 -3.547 1 91.94 132 VAL B CA 1
ATOM 2365 C C . VAL B 1 132 ? 1.536 -17.375 -2.77 1 91.94 132 VAL B C 1
ATOM 2367 O O . VAL B 1 132 ? 0.326 -17.5 -2.973 1 91.94 132 VAL B O 1
ATOM 2370 N N . ASN B 1 133 ? 2.045 -16.672 -1.832 1 91.12 133 ASN B N 1
ATOM 2371 C CA . ASN B 1 133 ? 1.229 -15.664 -1.159 1 91.12 133 ASN B CA 1
ATOM 2372 C C . ASN B 1 133 ? 1.688 -14.25 -1.5 1 91.12 133 ASN B C 1
ATOM 2374 O O . ASN B 1 133 ? 2.842 -13.891 -1.254 1 91.12 133 ASN B O 1
ATOM 2378 N N . VAL B 1 134 ? 0.783 -13.516 -2.131 1 91.94 134 VAL B N 1
ATOM 2379 C CA . VAL B 1 134 ? 1.143 -12.172 -2.58 1 91.94 134 VAL B CA 1
ATOM 2380 C C . VAL B 1 134 ? 0.367 -11.133 -1.775 1 91.94 134 VAL B C 1
ATOM 2382 O O . VAL B 1 134 ? 0.129 -10.023 -2.254 1 91.94 134 VAL B O 1
ATOM 2385 N N . GLN B 1 135 ? -0.017 -11.43 -0.543 1 90.06 135 GLN B N 1
ATOM 2386 C CA . GLN B 1 135 ? -0.918 -10.578 0.219 1 90.06 135 GLN B CA 1
ATOM 2387 C C . GLN B 1 135 ? -0.143 -9.688 1.191 1 90.06 135 GLN B C 1
ATOM 2389 O O . GLN B 1 135 ? -0.707 -8.766 1.78 1 90.06 135 GLN B O 1
ATOM 2394 N N . SER B 1 136 ? 1.146 -9.977 1.34 1 87.5 136 SER B N 1
ATOM 2395 C CA . SER B 1 136 ? 1.929 -9.148 2.252 1 87.5 136 SER B CA 1
ATOM 2396 C C . SER B 1 136 ? 2.023 -7.711 1.752 1 87.5 136 SER B C 1
ATOM 2398 O O . SER B 1 136 ? 2.275 -7.477 0.569 1 87.5 136 SER B O 1
ATOM 2400 N N . LEU B 1 137 ? 1.857 -6.75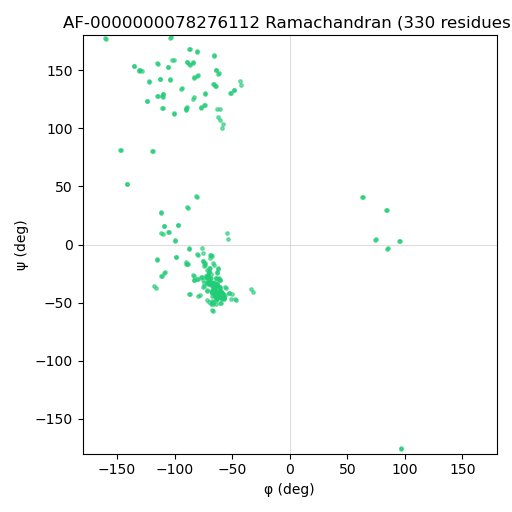4 2.637 1 84.19 137 LEU B N 1
ATOM 2401 C CA . LEU B 1 137 ? 1.8 -5.348 2.254 1 84.19 137 LEU B CA 1
ATOM 2402 C C . LEU B 1 137 ? 3.191 -4.723 2.268 1 84.19 137 LEU B C 1
ATOM 2404 O O . LEU B 1 137 ? 3.389 -3.621 1.748 1 84.19 137 LEU B O 1
ATOM 2408 N N . SER B 1 138 ? 4.121 -5.348 2.893 1 82.94 138 SER B N 1
ATOM 2409 C CA . SER B 1 138 ? 5.504 -4.883 2.957 1 82.94 138 SER B CA 1
ATOM 2410 C C . SER B 1 138 ? 6.453 -6.023 3.311 1 82.94 138 SER B C 1
ATOM 2412 O O . SER B 1 138 ? 6.023 -7.156 3.52 1 82.94 138 SER B O 1
ATOM 2414 N N . GLY B 1 139 ? 7.676 -5.664 3.309 1 78.94 139 GLY B N 1
ATOM 2415 C CA . GLY B 1 139 ? 8.688 -6.648 3.637 1 78.94 139 GLY B CA 1
ATOM 2416 C C . GLY B 1 139 ? 8.602 -7.141 5.07 1 78.94 139 GLY B C 1
ATOM 2417 O O . GLY B 1 139 ? 8.766 -8.336 5.332 1 78.94 139 GLY B O 1
ATOM 2418 N N . ALA B 1 140 ? 8.25 -6.27 5.918 1 77.31 140 ALA B N 1
ATOM 2419 C CA . ALA B 1 140 ? 8.234 -6.641 7.332 1 77.31 140 ALA B CA 1
ATOM 2420 C C . ALA B 1 140 ? 7.141 -7.668 7.617 1 77.31 140 ALA B C 1
ATOM 2422 O O . ALA B 1 140 ? 7.41 -8.727 8.188 1 77.31 140 ALA B O 1
ATOM 2423 N N . PRO B 1 141 ? 5.961 -7.352 7.168 1 81.88 141 PRO B N 1
ATOM 2424 C CA . PRO B 1 141 ? 4.938 -8.383 7.332 1 81.88 141 PRO B CA 1
ATOM 2425 C C . PRO B 1 141 ? 5.277 -9.68 6.59 1 81.88 141 PRO B C 1
ATOM 2427 O O . PRO B 1 141 ? 4.961 -10.766 7.066 1 81.88 141 PRO B O 1
ATOM 2430 N N . ALA B 1 142 ? 5.859 -9.555 5.465 1 86 142 ALA B N 1
ATOM 2431 C CA . ALA B 1 142 ? 6.254 -10.758 4.734 1 86 142 ALA B CA 1
ATOM 2432 C C . ALA B 1 142 ? 7.219 -11.609 5.555 1 86 142 ALA B C 1
ATOM 2434 O O . ALA B 1 142 ? 7.066 -12.828 5.633 1 86 142 ALA B O 1
ATOM 2435 N N . ASN B 1 143 ? 8.188 -10.992 6.203 1 83.44 143 ASN B N 1
ATOM 2436 C CA . ASN B 1 143 ? 9.109 -11.695 7.078 1 83.44 143 ASN B CA 1
ATOM 2437 C C . ASN B 1 143 ? 8.383 -12.391 8.227 1 83.44 143 ASN B C 1
ATOM 2439 O O . ASN B 1 143 ? 8.703 -13.531 8.57 1 83.44 143 ASN B O 1
ATOM 2443 N N . LEU B 1 144 ? 7.449 -11.688 8.695 1 82.5 144 LEU B N 1
ATOM 2444 C CA . LEU B 1 144 ? 6.699 -12.258 9.812 1 82.5 144 LEU B CA 1
ATOM 2445 C C . LEU B 1 144 ? 5.934 -13.5 9.375 1 82.5 144 LEU B C 1
ATOM 2447 O O . LEU B 1 144 ? 5.84 -14.469 10.133 1 82.5 144 LEU B O 1
ATOM 2451 N N . TYR B 1 145 ? 5.398 -13.398 8.203 1 85.06 145 TYR B N 1
ATOM 2452 C CA . TYR B 1 145 ? 4.707 -14.57 7.672 1 85.06 145 TYR B CA 1
ATOM 2453 C C . TYR B 1 145 ? 5.648 -15.758 7.566 1 85.06 145 TYR B C 1
ATOM 2455 O O . TYR B 1 145 ? 5.289 -16.875 7.941 1 85.06 145 TYR B O 1
ATOM 2463 N N . VAL B 1 146 ? 6.805 -15.461 7.062 1 86 146 VAL B N 1
ATOM 2464 C CA . VAL B 1 146 ? 7.789 -16.516 6.875 1 86 146 VAL B CA 1
ATOM 2465 C C . VAL B 1 146 ? 8.203 -17.094 8.234 1 86 146 VAL B C 1
ATOM 2467 O O . VAL B 1 146 ? 8.258 -18.312 8.406 1 86 146 VAL B O 1
ATOM 2470 N N . TYR B 1 147 ? 8.422 -16.188 9.172 1 85.75 147 TYR B N 1
ATOM 2471 C CA . TYR B 1 147 ? 8.773 -16.641 10.516 1 85.75 147 TYR B CA 1
ATOM 2472 C C . TYR B 1 147 ? 7.652 -17.484 11.109 1 85.75 147 TYR B C 1
ATOM 2474 O O . TYR B 1 147 ? 7.906 -18.531 11.719 1 85.75 147 TYR B O 1
ATOM 2482 N N . GLY B 1 148 ? 6.477 -17 10.938 1 84.38 148 GLY B N 1
ATOM 2483 C CA . GLY B 1 148 ? 5.336 -17.719 11.469 1 84.38 148 GLY B CA 1
ATOM 2484 C C . GLY B 1 148 ? 5.152 -19.094 10.836 1 84.38 148 GLY B C 1
ATOM 2485 O O . GLY B 1 148 ? 4.691 -20.016 11.5 1 84.38 148 GLY B O 1
ATOM 2486 N N . ALA B 1 149 ? 5.457 -19.219 9.664 1 83.56 149 ALA B N 1
ATOM 2487 C CA . ALA B 1 149 ? 5.27 -20.469 8.945 1 83.56 149 ALA B CA 1
ATOM 2488 C C . ALA B 1 149 ? 6.387 -21.453 9.258 1 83.56 149 ALA B C 1
ATOM 2490 O O . ALA B 1 149 ? 6.168 -22.672 9.266 1 83.56 149 ALA B O 1
ATOM 2491 N N . LEU B 1 150 ? 7.59 -20.891 9.555 1 85.94 150 LEU B N 1
ATOM 2492 C CA . LEU B 1 150 ? 8.75 -21.781 9.602 1 85.94 150 LEU B CA 1
ATOM 2493 C C . LEU B 1 150 ? 9.227 -21.984 11.039 1 85.94 150 LEU B C 1
ATOM 2495 O O . LEU B 1 150 ? 9.906 -22.953 11.336 1 85.94 150 LEU B O 1
ATOM 2499 N N . MET B 1 151 ? 8.883 -21 11.859 1 88.62 151 MET B N 1
ATOM 2500 C CA . MET B 1 151 ? 9.477 -21.031 13.188 1 88.62 151 MET B CA 1
ATOM 2501 C C . MET B 1 151 ? 8.414 -21.297 14.25 1 88.62 151 MET B C 1
ATOM 2503 O O . MET B 1 151 ? 7.293 -20.797 14.156 1 88.62 151 MET B O 1
ATOM 2507 N N . LYS B 1 152 ? 8.797 -22.047 15.219 1 87.88 152 LYS B N 1
ATOM 2508 C CA . LYS B 1 152 ? 7.98 -22.203 16.422 1 87.88 152 LYS B CA 1
ATOM 2509 C C . LYS B 1 152 ? 8.328 -21.141 17.469 1 87.88 152 LYS B C 1
ATOM 2511 O O . LYS B 1 152 ? 9.406 -20.547 17.422 1 87.88 152 LYS B O 1
ATOM 2516 N N . PRO B 1 153 ? 7.332 -20.906 18.344 1 81.31 153 PRO B N 1
ATOM 2517 C CA . PRO B 1 153 ? 7.652 -19.953 19.406 1 81.31 153 PRO B CA 1
ATOM 2518 C C . PRO B 1 153 ? 8.945 -20.312 20.141 1 81.31 153 PRO B C 1
ATOM 2520 O O . PRO B 1 153 ? 9.203 -21.484 20.422 1 81.31 153 PRO B O 1
ATOM 2523 N N . HIS B 1 154 ? 9.82 -19.359 20.297 1 85.94 154 HIS B N 1
ATOM 2524 C CA . HIS B 1 154 ? 11.047 -19.422 21.078 1 85.94 154 HIS B CA 1
ATOM 2525 C C . HIS B 1 154 ? 12.188 -20.031 20.266 1 85.94 154 HIS B C 1
ATOM 2527 O O . HIS B 1 154 ? 13.297 -20.203 20.781 1 85.94 154 HIS B O 1
ATOM 2533 N N . GLU B 1 155 ? 11.859 -20.469 19.031 1 87.38 155 GLU B N 1
ATOM 2534 C CA . GLU B 1 155 ? 12.961 -20.891 18.188 1 87.38 155 GLU B CA 1
ATOM 2535 C C . GLU B 1 155 ? 13.898 -19.734 17.875 1 87.38 155 GLU B C 1
ATOM 2537 O O . GLU B 1 155 ? 13.492 -18.578 17.906 1 87.38 155 GLU B O 1
ATOM 2542 N N . ARG B 1 156 ? 15.219 -20.109 17.672 1 82.38 156 ARG B N 1
ATOM 2543 C CA . ARG B 1 156 ? 16.234 -19.078 17.531 1 82.38 156 ARG B CA 1
ATOM 2544 C C . ARG B 1 156 ? 16.469 -18.734 16.062 1 82.38 156 ARG B C 1
ATOM 2546 O O . ARG B 1 156 ? 16.438 -19.625 15.203 1 82.38 156 ARG B O 1
ATOM 2553 N N . LEU B 1 157 ? 16.531 -17.422 15.773 1 80.88 157 LEU B N 1
ATOM 2554 C CA . LEU B 1 157 ? 16.859 -16.891 14.453 1 80.88 157 LEU B CA 1
ATOM 2555 C C . LEU B 1 157 ? 18.172 -16.109 14.508 1 80.88 157 LEU B C 1
ATOM 2557 O O . LEU B 1 157 ? 18.406 -15.344 15.445 1 80.88 157 LEU B O 1
ATOM 2561 N N . MET B 1 158 ? 19.062 -16.5 13.586 1 80.19 158 MET B N 1
ATOM 2562 C CA . MET B 1 158 ? 20.297 -15.742 13.469 1 80.19 158 MET B CA 1
ATOM 2563 C C . MET B 1 158 ? 20.141 -14.602 12.469 1 80.19 158 MET B C 1
ATOM 2565 O O . MET B 1 158 ? 19.531 -14.781 11.414 1 80.19 158 MET B O 1
ATOM 2569 N N . GLY B 1 159 ? 20.281 -13.43 12.93 1 72.62 159 GLY B N 1
ATOM 2570 C CA . GLY B 1 159 ? 20.25 -12.305 12.016 1 72.62 159 GLY B CA 1
ATOM 2571 C C . GLY B 1 159 ? 21.438 -11.375 12.172 1 72.62 159 GLY B C 1
ATOM 2572 O O . GLY B 1 159 ? 22.094 -11.375 13.211 1 72.62 159 GLY B O 1
ATOM 2573 N N . LEU B 1 160 ? 21.797 -10.758 11.008 1 71.25 160 LEU B N 1
ATOM 2574 C CA . LEU B 1 160 ? 22.875 -9.773 11.047 1 71.25 160 LEU B CA 1
ATOM 2575 C C . LEU B 1 160 ? 22.375 -8.43 11.547 1 71.25 160 LEU B C 1
ATOM 2577 O O . LEU B 1 160 ? 21.188 -8.102 11.383 1 71.25 160 LEU B O 1
ATOM 2581 N N . ASP B 1 161 ? 23.297 -7.773 12.281 1 67.75 161 ASP B N 1
ATOM 2582 C CA . ASP B 1 161 ? 22.969 -6.398 12.664 1 67.75 161 ASP B CA 1
ATOM 2583 C C . ASP B 1 161 ? 22.781 -5.516 11.438 1 67.75 161 ASP B C 1
ATOM 2585 O O . ASP B 1 161 ? 23.328 -5.805 10.367 1 67.75 161 ASP B O 1
ATOM 2589 N N . LEU B 1 162 ? 21.891 -4.523 11.562 1 64.12 162 LEU B N 1
ATOM 2590 C CA . LEU B 1 162 ? 21.516 -3.631 10.469 1 64.12 162 LEU B CA 1
ATOM 2591 C C . LEU B 1 162 ? 22.75 -3.113 9.75 1 64.12 162 LEU B C 1
ATOM 2593 O O . LEU B 1 162 ? 22.812 -3.146 8.516 1 64.12 162 LEU B O 1
ATOM 2597 N N . PRO B 1 163 ? 23.641 -2.693 10.547 1 62.69 163 PRO B N 1
ATOM 2598 C CA . PRO B 1 163 ? 24.812 -2.148 9.852 1 62.69 163 PRO B CA 1
ATOM 2599 C C . PRO B 1 163 ? 25.578 -3.211 9.078 1 62.69 163 PRO B C 1
ATOM 2601 O O . PRO B 1 163 ? 26.391 -2.881 8.203 1 62.69 163 PRO B O 1
ATOM 2604 N N . HIS B 1 164 ? 25.312 -4.328 9.422 1 62.22 164 HIS B N 1
ATOM 2605 C CA . HIS B 1 164 ? 26.078 -5.383 8.766 1 62.22 164 HIS B CA 1
ATOM 2606 C C . HIS B 1 164 ? 25.297 -5.977 7.59 1 62.22 164 HIS B C 1
ATOM 2608 O O . HIS B 1 164 ? 25.688 -7.016 7.055 1 62.22 164 HIS B O 1
ATOM 2614 N N . GLY B 1 165 ? 24.391 -5.414 7.129 1 54.59 165 GLY B N 1
ATOM 2615 C CA . GLY B 1 165 ? 23.672 -5.848 5.941 1 54.59 165 GLY B CA 1
ATOM 2616 C C . GLY B 1 165 ? 22.438 -6.664 6.258 1 54.59 165 GLY B C 1
ATOM 2617 O O . GLY B 1 165 ? 21.844 -7.273 5.367 1 54.59 165 GLY B O 1
ATOM 2618 N N . GLY B 1 166 ? 22.109 -6.844 7.445 1 51.5 166 GLY B N 1
ATOM 2619 C CA . GLY B 1 166 ? 20.984 -7.691 7.836 1 51.5 166 GLY B CA 1
ATOM 2620 C C . GLY B 1 166 ? 19.641 -6.996 7.723 1 51.5 166 GLY B C 1
ATOM 2621 O O . GLY B 1 166 ? 19.094 -6.527 8.719 1 51.5 166 GLY B O 1
ATOM 2622 N N . GLN B 1 167 ? 19.516 -6.336 6.738 1 49.28 167 GLN B N 1
ATOM 2623 C CA . GLN B 1 167 ? 18.188 -5.711 6.691 1 49.28 167 GLN B CA 1
ATOM 2624 C C . GLN B 1 167 ? 17.141 -6.691 6.172 1 49.28 167 GLN B C 1
ATOM 2626 O O . GLN B 1 167 ? 17.453 -7.586 5.383 1 49.28 167 GLN B O 1
#

Organism: Zancudomyces culisetae (NCBI:txid1213189)

Sequence (334 aa):
MIKARAGARQVNKAYNALKCSTRRYQSSMSATPKQLEEGLLTNPLEKEDPEIFNIIEHEKKRQLESIVLIASENYTSKAVMQALGSVMQNKYSEGYPNARYYAGNEWIDKSELLCQKRALECFGLDPEKWGVNVQSLSGAPANLYVYGALMKPHERLMGLDLPHGGQMIKARAGARQVNKAYNALKCSTRRYQSSMSATPKQLEEGLLTNPLEKEDPEIFNIIEHEKKRQLESIVLIASENYTSKAVMQALGSVMQNKYSEGYPNARYYAGNEWIDKSELLCQKRALECFGLDPEKWGVNVQSLSGAPANLYVYGALMKPHERLMGLDLPHGGQ

Solvent-accessible surface area (backbone atoms only — not comparable to full-atom values): 20009 Å² total; per-residue (Å²): 133,85,84,78,70,79,66,62,66,64,61,55,58,60,56,53,38,54,49,40,48,44,59,67,45,47,66,63,58,64,40,50,75,66,56,51,51,64,42,65,41,58,27,50,33,64,75,71,39,46,67,62,38,48,40,52,52,51,43,46,50,49,57,72,74,47,83,80,82,53,85,91,48,58,83,73,28,43,24,56,25,50,59,56,27,35,73,70,70,40,58,78,78,50,70,48,76,96,52,51,80,49,84,90,43,70,43,60,31,49,52,52,51,49,50,39,53,49,49,32,59,51,41,61,49,55,72,92,79,50,84,71,82,86,76,58,88,45,69,66,58,39,49,48,51,50,44,62,74,73,46,58,93,88,59,87,78,92,75,53,54,60,90,69,67,37,115,132,83,84,78,68,77,68,62,64,65,61,54,56,60,58,52,37,54,50,39,46,45,57,69,46,47,66,64,57,64,41,51,76,68,56,50,53,64,42,66,40,57,29,50,31,64,75,71,38,45,68,62,37,48,38,51,50,50,43,46,50,49,56,72,74,46,83,81,82,52,86,92,49,58,82,71,28,45,24,56,24,51,60,56,26,34,71,70,70,40,58,76,77,51,69,48,75,96,52,50,79,52,85,90,43,67,43,58,29,50,53,52,52,50,49,37,52,49,49,31,58,53,42,63,48,55,71,92,79,48,87,72,82,85,78,59,89,46,68,64,57,39,50,48,51,50,43,62,73,75,44,58,93,86,60,88,80,90,75,52,54,62,93,69,67,37,115